Protein AF-A0A135VJS0-F1 (afdb_monomer_lite)

Sequence (257 aa):
MYMTIALVLFGLLSIATAYIWERRVRGFNTLAAHFSSEFDVDGLDISGRVKYTRCMSHRWVMKNVVHGDYSKGERSLGDFVGENTLMGTLLVGIVMGSLPVLLVFVMFQSFVIAGASMVTIVAAVFVIRSPGEVGVSYDLLSYLNEQDSRELEKGDFAYAKISTNRIRRWEKTLLTIGIATLIIAPWGELLPDAVALGLAALFTIFLNQVFLPVASFSFPLALILFICAAPLAAGALYFLAKWVNKQVKLRREDFLI

Structure (mmCIF, N/CA/C/O backbone):
data_AF-A0A135VJS0-F1
#
_entry.id   AF-A0A135VJS0-F1
#
loop_
_atom_site.group_PDB
_atom_site.id
_atom_site.type_symbol
_atom_site.label_atom_id
_atom_site.label_alt_id
_atom_site.label_comp_id
_atom_site.label_asym_id
_atom_site.label_entity_id
_atom_site.label_seq_id
_atom_site.pdbx_PDB_ins_code
_atom_site.Cartn_x
_atom_site.Cartn_y
_atom_site.Cartn_z
_atom_site.occupancy
_atom_site.B_iso_or_equiv
_atom_site.auth_seq_id
_atom_site.auth_comp_id
_atom_site.auth_asym_id
_atom_site.auth_atom_id
_atom_site.pdbx_PDB_model_num
ATOM 1 N N . MET A 1 1 ? 0.025 -11.658 -24.680 1.00 71.94 1 MET A N 1
ATOM 2 C CA . MET A 1 1 ? -1.313 -11.771 -24.046 1.00 71.94 1 MET A CA 1
ATOM 3 C C . MET A 1 1 ? -1.254 -12.042 -22.541 1.00 71.94 1 MET A C 1
ATOM 5 O O . MET A 1 1 ? -2.266 -11.874 -21.866 1.00 71.94 1 MET A O 1
ATOM 9 N N . TYR A 1 2 ? -0.110 -12.463 -21.995 1.00 78.94 2 TYR A N 1
ATOM 10 C CA . TYR A 1 2 ? 0.024 -12.800 -20.578 1.00 78.94 2 TYR A CA 1
ATOM 11 C C . TYR A 1 2 ? -0.062 -11.579 -19.654 1.00 78.94 2 TYR A C 1
ATOM 13 O O . TYR A 1 2 ? -0.631 -11.681 -18.570 1.00 78.94 2 TYR A O 1
ATOM 21 N N . MET A 1 3 ? 0.446 -10.423 -20.088 1.00 80.81 3 MET A N 1
ATOM 22 C CA . MET A 1 3 ? 0.441 -9.195 -19.292 1.00 80.81 3 MET A CA 1
ATOM 23 C C . MET A 1 3 ? -0.942 -8.564 -19.228 1.00 80.81 3 MET A C 1
ATOM 25 O O . MET A 1 3 ? -1.363 -8.118 -18.163 1.00 80.81 3 MET A O 1
ATOM 29 N N . THR A 1 4 ? -1.688 -8.587 -20.332 1.00 85.88 4 THR A N 1
ATOM 30 C CA . THR A 1 4 ? -3.092 -8.164 -20.327 1.00 85.88 4 THR A CA 1
ATOM 31 C C . THR A 1 4 ? -3.913 -9.018 -19.364 1.00 85.88 4 THR A C 1
ATOM 33 O O . THR A 1 4 ? -4.621 -8.473 -18.522 1.00 85.88 4 THR A O 1
ATOM 36 N N . ILE A 1 5 ? -3.771 -10.348 -19.416 1.00 85.44 5 ILE A N 1
ATOM 37 C CA . ILE A 1 5 ? -4.483 -11.255 -18.502 1.00 85.44 5 ILE A CA 1
ATOM 38 C C . ILE A 1 5 ? -4.064 -11.004 -17.046 1.00 85.44 5 ILE A C 1
ATOM 40 O O . ILE A 1 5 ? -4.928 -10.904 -16.176 1.00 85.44 5 ILE A O 1
ATOM 44 N N . ALA A 1 6 ? -2.765 -10.848 -16.772 1.00 84.81 6 ALA A N 1
ATOM 45 C CA . ALA A 1 6 ? -2.258 -10.575 -15.428 1.00 84.81 6 ALA A CA 1
ATOM 46 C C . ALA A 1 6 ? -2.805 -9.259 -14.852 1.00 84.81 6 ALA A C 1
ATOM 48 O O . ALA A 1 6 ? -3.233 -9.232 -13.700 1.00 84.81 6 ALA A O 1
ATOM 49 N N . LEU A 1 7 ? -2.856 -8.186 -15.649 1.00 87.31 7 LEU A N 1
ATOM 50 C CA . LEU A 1 7 ? -3.416 -6.898 -15.228 1.00 87.31 7 LEU A CA 1
ATOM 51 C C . LEU A 1 7 ? -4.924 -6.967 -14.989 1.00 87.31 7 LEU A C 1
ATOM 53 O O . LEU A 1 7 ? -5.401 -6.388 -14.014 1.00 87.31 7 LEU A O 1
ATOM 57 N N . VAL A 1 8 ? -5.668 -7.704 -15.821 1.00 89.94 8 VAL A N 1
ATOM 58 C CA . VAL A 1 8 ? -7.104 -7.934 -15.594 1.00 89.94 8 VAL A CA 1
ATOM 59 C C . VAL A 1 8 ? -7.325 -8.691 -14.288 1.00 89.94 8 VAL A C 1
ATOM 61 O O . VAL A 1 8 ? -8.116 -8.255 -13.453 1.00 89.94 8 VAL A O 1
ATOM 64 N N . LEU A 1 9 ? -6.608 -9.798 -14.076 1.00 89.56 9 LEU A N 1
ATOM 65 C CA . LEU A 1 9 ? -6.721 -10.595 -12.853 1.00 89.56 9 LEU A CA 1
ATOM 66 C C . LEU A 1 9 ? -6.322 -9.791 -11.614 1.00 89.56 9 LEU A C 1
ATOM 68 O O . LEU A 1 9 ? -7.008 -9.858 -10.597 1.00 89.56 9 LEU A O 1
ATOM 72 N N . PHE A 1 10 ? -5.255 -8.998 -11.699 1.00 89.88 10 PHE A N 1
ATOM 73 C CA . PHE A 1 10 ? -4.827 -8.119 -10.616 1.00 89.88 10 PHE A CA 1
ATOM 74 C C . PHE A 1 10 ? -5.861 -7.022 -10.322 1.00 89.88 10 PHE A C 1
ATOM 76 O O . PHE A 1 10 ? -6.173 -6.768 -9.158 1.00 89.88 10 PHE A O 1
ATOM 83 N N . GLY A 1 11 ? -6.457 -6.423 -11.356 1.00 89.50 11 GLY A N 1
ATOM 84 C CA . GLY A 1 11 ? -7.523 -5.437 -11.196 1.00 89.50 11 GLY A CA 1
ATOM 85 C C . GLY A 1 11 ? -8.759 -6.022 -10.515 1.00 89.50 11 GLY A C 1
ATOM 86 O O . GLY A 1 11 ? -9.265 -5.453 -9.545 1.00 89.50 11 GLY A O 1
ATOM 87 N N . LEU A 1 12 ? -9.187 -7.212 -10.946 1.00 92.69 12 LEU A N 1
ATOM 88 C CA . LEU A 1 12 ? -10.281 -7.953 -10.315 1.00 92.69 12 LEU A CA 1
ATOM 89 C C . LEU A 1 12 ? -9.956 -8.335 -8.866 1.00 92.69 12 LEU A C 1
ATOM 91 O O . LEU A 1 12 ? -10.804 -8.172 -7.992 1.00 92.69 12 LEU A O 1
ATOM 95 N N . LEU A 1 13 ? -8.729 -8.783 -8.585 1.00 92.06 13 LEU A N 1
ATOM 96 C CA . LEU A 1 13 ? -8.260 -9.091 -7.231 1.00 92.06 13 LEU A CA 1
ATOM 97 C C . LEU A 1 13 ? -8.315 -7.854 -6.320 1.00 92.06 13 LEU A C 1
ATOM 99 O O . LEU A 1 13 ? -8.762 -7.946 -5.176 1.00 92.06 13 LEU A O 1
ATOM 103 N N . SER A 1 14 ? -7.898 -6.691 -6.822 1.00 90.88 14 SER A N 1
ATOM 104 C CA . SER A 1 14 ? -7.938 -5.421 -6.085 1.00 90.88 14 SER A CA 1
ATOM 105 C C . SER A 1 14 ? -9.374 -4.986 -5.767 1.00 90.88 14 SER A C 1
ATOM 107 O O . SER A 1 14 ? -9.670 -4.555 -4.655 1.00 90.88 14 SER A O 1
ATOM 109 N N . ILE A 1 15 ? -10.306 -5.167 -6.708 1.00 91.75 15 ILE A N 1
ATOM 110 C CA . ILE A 1 15 ? -11.731 -4.878 -6.482 1.00 91.75 15 ILE A CA 1
ATOM 111 C C . ILE A 1 15 ? -12.343 -5.881 -5.493 1.00 91.75 15 ILE A C 1
ATOM 113 O O . ILE A 1 15 ? -13.056 -5.485 -4.571 1.00 91.75 15 ILE A O 1
ATOM 117 N N . ALA A 1 16 ? -12.042 -7.173 -5.635 1.00 91.19 16 ALA A N 1
ATOM 118 C CA . ALA A 1 16 ? -12.540 -8.211 -4.736 1.00 91.19 16 ALA A CA 1
ATOM 119 C C . ALA A 1 16 ? -12.043 -8.003 -3.297 1.00 91.19 16 ALA A C 1
ATOM 121 O O . ALA A 1 16 ? -12.818 -8.106 -2.347 1.00 91.19 16 ALA A O 1
ATOM 122 N N . THR A 1 17 ? -10.766 -7.656 -3.123 1.00 90.31 17 THR A N 1
ATOM 123 C CA . THR A 1 17 ? -10.206 -7.323 -1.805 1.00 90.31 17 THR A CA 1
ATOM 124 C C . THR A 1 17 ? -10.823 -6.053 -1.226 1.00 90.31 17 THR A C 1
ATOM 126 O O . THR A 1 17 ? -11.143 -6.046 -0.037 1.00 90.31 17 THR A O 1
ATOM 129 N N . ALA A 1 18 ? -11.078 -5.019 -2.036 1.00 90.94 18 ALA A N 1
ATOM 130 C CA . ALA A 1 18 ? -11.818 -3.837 -1.589 1.00 90.94 18 ALA A CA 1
ATOM 131 C C . ALA A 1 18 ? -13.217 -4.207 -1.069 1.00 90.94 18 ALA A C 1
ATOM 133 O O . ALA A 1 18 ? -13.588 -3.805 0.031 1.00 90.94 18 ALA A O 1
ATOM 134 N N . TYR A 1 19 ? -13.950 -5.054 -1.797 1.00 92.31 19 TYR A N 1
ATOM 135 C CA . TYR A 1 19 ? -15.273 -5.529 -1.384 1.00 92.31 19 TYR A CA 1
ATOM 136 C C . TYR A 1 19 ? -15.238 -6.343 -0.077 1.00 92.31 19 TYR A C 1
ATOM 138 O O . TYR A 1 19 ? -16.100 -6.185 0.791 1.00 92.31 19 TYR A O 1
ATOM 146 N N . ILE A 1 20 ? -14.219 -7.191 0.113 1.00 90.19 20 ILE A N 1
ATOM 147 C CA . ILE A 1 20 ? -14.018 -7.927 1.373 1.00 90.19 20 ILE A CA 1
ATOM 148 C C . ILE A 1 20 ? -13.816 -6.952 2.540 1.00 90.19 20 ILE A C 1
ATOM 150 O O . ILE A 1 20 ? -14.418 -7.132 3.603 1.00 90.19 20 ILE A O 1
ATOM 154 N N . TRP A 1 21 ? -12.994 -5.917 2.352 1.00 87.50 21 TRP A N 1
ATOM 155 C CA . TRP A 1 21 ? -12.767 -4.884 3.364 1.00 87.50 21 TRP A CA 1
ATOM 156 C C . TRP A 1 21 ? -14.025 -4.070 3.656 1.00 87.50 21 TRP A C 1
ATOM 158 O O . TRP A 1 21 ? -14.331 -3.834 4.823 1.00 87.50 21 TRP A O 1
ATOM 168 N N . GLU A 1 22 ? -14.799 -3.719 2.633 1.00 89.00 22 GLU A N 1
ATOM 169 C CA . GLU A 1 22 ? -16.074 -3.028 2.804 1.00 89.00 22 GLU A CA 1
ATOM 170 C C . GLU A 1 22 ? -17.043 -3.861 3.660 1.00 89.00 22 GLU A C 1
ATOM 172 O O . GLU A 1 22 ? -17.611 -3.361 4.635 1.00 89.00 22 GLU A O 1
ATOM 177 N N . ARG A 1 23 ? -17.187 -5.159 3.355 1.00 87.69 23 ARG A N 1
ATOM 178 C CA . ARG A 1 23 ? -18.041 -6.073 4.129 1.00 87.69 23 ARG A CA 1
ATOM 179 C C . ARG A 1 23 ? -17.600 -6.166 5.589 1.00 87.69 23 ARG A C 1
ATOM 181 O O . ARG A 1 23 ? -18.451 -6.158 6.476 1.00 87.69 23 ARG A O 1
ATOM 188 N N . ARG A 1 24 ? -16.288 -6.220 5.840 1.00 86.19 24 ARG A N 1
ATOM 189 C CA . ARG A 1 24 ? -15.713 -6.211 7.194 1.00 86.19 24 ARG A CA 1
ATOM 190 C C . ARG A 1 24 ? -16.025 -4.914 7.940 1.00 86.19 24 ARG A C 1
ATOM 192 O O . ARG A 1 24 ? -16.449 -4.970 9.087 1.00 86.19 24 ARG A O 1
ATOM 199 N N . VAL A 1 25 ? -15.881 -3.757 7.291 1.00 86.31 25 VAL A N 1
ATOM 200 C CA . VAL A 1 25 ? -16.158 -2.447 7.908 1.00 86.31 25 VAL A CA 1
ATOM 201 C C . VAL A 1 25 ? -17.641 -2.257 8.212 1.00 86.31 25 VAL A C 1
ATOM 203 O O . VAL A 1 25 ? -17.979 -1.733 9.271 1.00 86.31 25 VAL A O 1
ATOM 206 N N . ARG A 1 26 ? -18.539 -2.704 7.323 1.00 84.75 26 ARG A N 1
ATOM 207 C CA . ARG A 1 26 ? -19.994 -2.617 7.539 1.00 84.75 26 ARG A CA 1
ATOM 208 C C . ARG A 1 26 ? -20.443 -3.329 8.820 1.00 84.75 26 ARG A C 1
ATOM 210 O O . ARG A 1 26 ? -21.404 -2.876 9.436 1.00 84.75 26 ARG A O 1
ATOM 217 N N . GLY A 1 27 ? -19.733 -4.380 9.242 1.00 79.06 27 GLY A N 1
ATOM 218 C CA . GLY A 1 27 ? -19.984 -5.078 10.507 1.00 79.06 27 GLY A CA 1
ATOM 219 C C . GLY A 1 27 ? -19.858 -4.186 11.748 1.00 79.06 27 GLY A C 1
ATOM 220 O O . GLY A 1 27 ? -20.526 -4.444 12.739 1.00 79.06 27 GLY A O 1
ATOM 221 N N . PHE A 1 28 ? -19.090 -3.095 11.674 1.00 83.69 28 PHE A N 1
ATOM 222 C CA . PHE A 1 28 ? -18.891 -2.151 12.780 1.00 83.69 28 PHE A CA 1
ATOM 223 C C . PHE A 1 28 ? -19.835 -0.940 12.741 1.00 83.69 28 PHE A C 1
ATOM 225 O O . PHE A 1 28 ? -19.722 -0.035 13.567 1.00 83.69 28 PHE A O 1
ATOM 232 N N . ASN A 1 29 ? -20.785 -0.891 11.799 1.00 80.00 29 ASN A N 1
ATOM 233 C CA . ASN A 1 29 ? -21.767 0.196 11.757 1.00 80.00 29 ASN A CA 1
ATOM 234 C C . ASN A 1 29 ? -22.684 0.191 12.993 1.00 80.00 29 ASN A C 1
ATOM 236 O O . ASN A 1 29 ? -23.113 1.253 13.435 1.00 80.00 29 ASN A O 1
ATOM 240 N N . THR A 1 30 ? -22.956 -0.984 13.567 1.00 80.56 30 THR A N 1
ATOM 241 C CA . THR A 1 30 ? -23.716 -1.137 14.818 1.00 80.56 30 THR A CA 1
ATOM 242 C C . THR A 1 30 ? -22.978 -0.517 16.001 1.00 80.56 30 THR A C 1
ATOM 244 O O . THR A 1 30 ? -23.581 0.226 16.769 1.00 80.56 30 THR A O 1
ATOM 247 N N . LEU A 1 31 ? -21.664 -0.737 16.090 1.00 81.00 31 LEU A N 1
ATOM 248 C CA . LEU A 1 31 ? -20.798 -0.129 17.098 1.00 81.00 31 LEU A CA 1
ATOM 249 C C . LEU A 1 31 ? -20.825 1.404 16.994 1.00 81.00 31 LEU A C 1
ATOM 251 O O . LEU A 1 31 ? -20.995 2.101 17.990 1.00 81.00 31 LEU A O 1
ATOM 255 N N . ALA A 1 32 ? -20.725 1.943 15.775 1.00 78.75 32 ALA A N 1
ATOM 256 C CA . ALA A 1 32 ? -20.801 3.385 15.548 1.00 78.75 32 ALA A CA 1
ATOM 257 C C . ALA A 1 32 ? -22.168 3.978 15.938 1.00 78.75 32 ALA A C 1
ATOM 259 O O . ALA A 1 32 ? -22.211 5.057 16.529 1.00 78.75 32 ALA A O 1
ATOM 260 N N . ALA A 1 33 ? -23.263 3.274 15.631 1.00 81.38 33 ALA A N 1
ATOM 261 C CA . ALA A 1 33 ? -24.610 3.682 16.024 1.00 81.38 33 ALA A CA 1
ATOM 262 C C . ALA A 1 33 ? -24.769 3.699 17.553 1.00 81.38 33 ALA A C 1
ATOM 264 O O . ALA A 1 33 ? -25.309 4.658 18.100 1.00 81.38 33 ALA A O 1
ATOM 265 N N . HIS A 1 34 ? -24.224 2.691 18.236 1.00 81.31 34 HIS A N 1
ATOM 266 C CA . HIS A 1 34 ? -24.263 2.588 19.691 1.00 81.31 34 HIS A CA 1
ATOM 267 C C . HIS A 1 34 ? -23.531 3.748 20.382 1.00 81.31 34 HIS A C 1
ATOM 269 O O . HIS A 1 34 ? -24.091 4.410 21.256 1.00 81.31 34 HIS A O 1
ATOM 275 N N . PHE A 1 35 ? -22.330 4.097 19.912 1.00 81.62 35 PHE A N 1
ATOM 276 C CA . PHE A 1 35 ? -21.618 5.269 20.424 1.00 81.62 35 PHE A CA 1
ATOM 277 C C . PHE A 1 35 ? -22.390 6.577 20.211 1.00 81.62 35 PHE A C 1
ATOM 279 O O . PHE A 1 35 ? -22.365 7.441 21.083 1.00 81.62 35 PHE A O 1
ATOM 286 N N . SER A 1 36 ? -23.076 6.726 19.072 1.00 78.19 36 SER A N 1
ATOM 287 C CA . SER A 1 36 ? -23.860 7.935 18.785 1.00 78.19 36 SER A CA 1
ATOM 288 C C . SER A 1 36 ? -25.141 8.062 19.605 1.00 78.19 36 SER A C 1
ATOM 290 O O . SER A 1 36 ? -25.624 9.175 19.782 1.00 78.19 36 SER A O 1
ATOM 292 N N . SER A 1 37 ? -25.692 6.950 20.102 1.00 81.88 37 SER A N 1
ATOM 293 C CA . SER A 1 37 ? -26.859 6.979 20.987 1.00 81.88 37 SER A CA 1
ATOM 294 C C . SER A 1 37 ? -26.498 7.232 22.449 1.00 81.88 37 SER A C 1
ATOM 296 O O . SER A 1 37 ? -27.317 7.775 23.181 1.00 81.88 37 SER A O 1
ATOM 298 N N . GLU A 1 38 ? -25.303 6.820 22.881 1.00 78.75 38 GLU A N 1
ATOM 299 C CA . GLU A 1 38 ? -24.924 6.807 24.301 1.00 78.75 38 GLU A CA 1
ATOM 300 C C . GLU A 1 38 ? -24.043 7.996 24.707 1.00 78.75 38 GLU A C 1
ATOM 302 O O . GLU A 1 38 ? -24.084 8.439 25.854 1.00 78.75 38 GLU A O 1
ATOM 307 N N . PHE A 1 39 ? -23.285 8.570 23.768 1.00 78.69 39 PHE A N 1
ATOM 308 C CA . PHE A 1 39 ? -22.388 9.692 24.037 1.00 78.69 39 PHE A CA 1
ATOM 309 C C . PHE A 1 39 ? -22.727 10.897 23.163 1.00 78.69 39 PHE A C 1
ATOM 311 O O . PHE A 1 39 ? -22.993 10.760 21.976 1.00 78.69 39 PHE A O 1
ATOM 318 N N . ASP A 1 40 ? -22.642 12.102 23.732 1.00 75.31 40 ASP A N 1
ATOM 319 C CA . ASP A 1 40 ? -22.687 13.341 22.951 1.00 75.31 40 ASP A CA 1
ATOM 320 C C . ASP A 1 40 ? -21.401 13.465 22.117 1.00 75.31 40 ASP A C 1
ATOM 322 O O . ASP A 1 40 ? -20.310 13.675 22.658 1.00 75.31 40 ASP A O 1
ATOM 326 N N . VAL A 1 41 ? -21.514 13.266 20.805 1.00 69.56 41 VAL A N 1
ATOM 327 C CA . VAL A 1 41 ? -20.379 13.097 19.887 1.00 69.56 41 VAL A CA 1
ATOM 328 C C . VAL A 1 41 ? -19.969 14.400 19.191 1.00 69.56 41 VAL A C 1
ATOM 330 O O . VAL A 1 41 ? -18.874 14.473 18.628 1.00 69.56 41 VAL A O 1
ATOM 333 N N . ASP A 1 42 ? -20.805 15.437 19.241 1.00 67.75 42 ASP A N 1
ATOM 334 C CA . ASP A 1 42 ? -20.679 16.615 18.371 1.00 67.75 42 ASP A CA 1
ATOM 335 C C . ASP A 1 42 ? -19.467 17.504 18.709 1.00 67.75 42 ASP A C 1
ATOM 337 O O . ASP A 1 42 ? -18.982 18.254 17.864 1.00 67.75 42 ASP A O 1
ATOM 341 N N . GLY A 1 43 ? -18.907 17.363 19.915 1.00 66.38 43 GLY A N 1
ATOM 342 C CA . GLY A 1 43 ? -17.712 18.086 20.372 1.00 66.38 43 GLY A CA 1
ATOM 343 C C . GLY A 1 43 ? -16.394 17.302 20.324 1.00 66.38 43 GLY A C 1
ATOM 344 O O . GLY A 1 43 ? -15.408 17.754 20.909 1.00 66.38 43 GLY A O 1
ATOM 345 N N . LEU A 1 44 ? -16.353 16.106 19.722 1.00 70.50 44 LEU A N 1
ATOM 346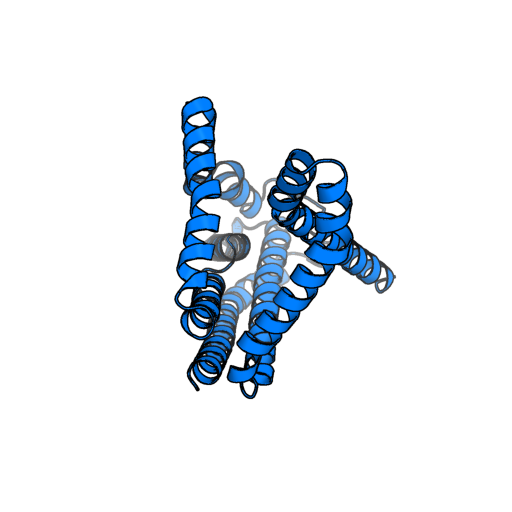 C CA . LEU A 1 44 ? -15.143 15.274 19.720 1.00 70.50 44 LEU A CA 1
ATOM 347 C C . LEU A 1 44 ? -14.169 15.629 18.592 1.00 70.50 44 LEU A C 1
ATOM 349 O O . LEU A 1 44 ? -14.545 15.665 17.421 1.00 70.50 44 LEU A O 1
ATOM 353 N N . ASP A 1 45 ? -12.884 15.788 18.922 1.00 70.75 45 ASP A N 1
ATOM 354 C CA . ASP A 1 45 ? -11.839 15.975 17.919 1.00 70.75 45 ASP A CA 1
ATOM 355 C C . ASP A 1 45 ? -11.467 14.633 17.265 1.00 70.75 45 ASP A C 1
ATOM 357 O O . ASP A 1 45 ? -10.755 13.795 17.820 1.00 70.75 45 ASP A O 1
ATOM 361 N N . ILE A 1 46 ? -11.942 14.444 16.034 1.00 70.38 46 ILE A N 1
ATOM 362 C CA . ILE A 1 46 ? -11.695 13.251 15.210 1.00 70.38 46 ILE A CA 1
ATOM 363 C C . ILE A 1 46 ? -10.433 13.433 14.334 1.00 70.38 46 ILE A C 1
ATOM 365 O O . ILE A 1 46 ? -10.059 12.545 13.564 1.00 70.38 46 ILE A O 1
ATOM 369 N N . SER A 1 47 ? -9.726 14.564 14.443 1.00 65.62 47 SER A N 1
ATOM 370 C CA . SER A 1 47 ? -8.534 14.860 13.634 1.00 65.62 47 SER A CA 1
ATOM 371 C C . SER A 1 47 ? -7.352 13.921 13.911 1.00 65.62 47 SER A C 1
ATOM 373 O O . SER A 1 47 ? -6.424 13.833 13.102 1.00 65.62 47 SER A O 1
ATOM 375 N N . GLY A 1 48 ? -7.373 13.217 15.050 1.00 61.66 48 GLY A N 1
ATOM 376 C CA . GLY A 1 48 ? -6.275 12.376 15.526 1.00 61.66 48 GLY A CA 1
ATOM 377 C C . GLY A 1 48 ? -5.083 13.166 16.074 1.00 61.66 48 GLY A C 1
ATOM 378 O O . GLY A 1 48 ? -4.021 12.582 16.286 1.00 61.66 48 GLY A O 1
ATOM 379 N N . ARG A 1 49 ? -5.234 14.485 16.281 1.00 66.75 49 ARG A N 1
ATOM 380 C CA . ARG A 1 49 ? -4.226 15.344 16.926 1.00 66.75 49 ARG A CA 1
ATOM 381 C C . ARG A 1 49 ? -4.326 15.280 18.452 1.00 66.75 49 ARG A C 1
ATOM 383 O O . ARG A 1 49 ? -3.303 15.347 19.131 1.00 66.75 49 ARG A O 1
ATOM 390 N N . VAL A 1 50 ? -5.535 15.094 18.980 1.00 70.25 50 VAL A N 1
ATOM 391 C CA . VAL A 1 50 ? -5.791 14.926 20.414 1.00 70.25 50 VAL A CA 1
ATOM 392 C C . VAL A 1 50 ? -5.657 13.457 20.810 1.00 70.25 50 VAL A C 1
ATOM 394 O O . VAL A 1 50 ? -6.233 12.566 20.185 1.00 70.25 50 VA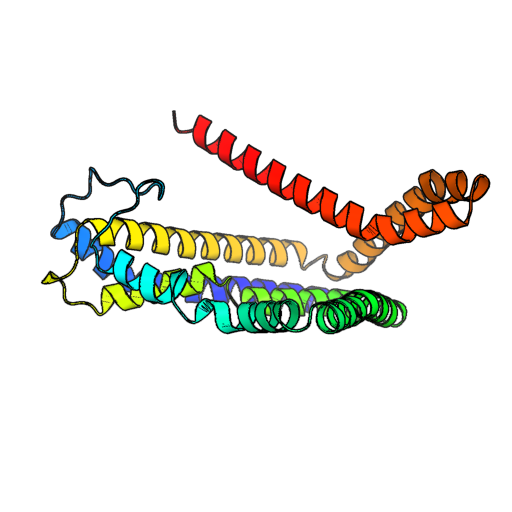L A O 1
ATOM 397 N N . LYS A 1 51 ? -4.879 13.201 21.866 1.00 69.69 51 LYS A N 1
ATOM 398 C CA . LYS A 1 51 ? -4.751 11.875 22.477 1.00 69.69 51 LYS A CA 1
ATOM 399 C C . LYS A 1 51 ? -5.755 11.761 23.615 1.00 69.69 51 LYS A C 1
ATOM 401 O O . LYS A 1 51 ? -5.582 12.404 24.650 1.00 69.69 51 LYS A O 1
ATOM 406 N N . TYR A 1 52 ? -6.773 10.929 23.436 1.00 75.38 52 TYR A N 1
ATOM 407 C CA . TYR A 1 52 ? -7.650 10.547 24.537 1.00 75.38 52 TYR A CA 1
ATOM 408 C C . TYR A 1 52 ? -6.911 9.526 25.407 1.00 75.38 52 TYR A C 1
ATOM 410 O O . TYR A 1 52 ? -6.361 8.546 24.906 1.00 75.38 52 TYR A O 1
ATOM 418 N N . THR A 1 53 ? -6.823 9.805 26.706 1.00 73.25 53 THR A N 1
ATOM 419 C CA . THR A 1 53 ? -6.153 8.938 27.684 1.00 73.25 53 THR A CA 1
ATOM 420 C C . THR A 1 53 ? -7.200 8.275 28.575 1.00 73.25 53 THR A C 1
ATOM 422 O O . THR A 1 53 ? -8.294 8.805 28.719 1.00 73.25 53 THR A O 1
ATOM 425 N N . ARG A 1 54 ? -6.847 7.129 29.176 1.00 75.88 54 ARG A N 1
ATOM 426 C CA . ARG A 1 54 ? -7.686 6.304 30.079 1.00 75.88 54 ARG A CA 1
ATOM 427 C C . ARG A 1 54 ? -8.837 5.500 29.456 1.00 75.88 54 ARG A C 1
ATOM 429 O O . ARG A 1 54 ? -9.392 4.680 30.169 1.00 75.88 54 ARG A O 1
ATOM 436 N N . CYS A 1 55 ? -9.055 5.577 28.150 1.00 81.75 55 CYS A N 1
ATOM 437 C CA . CYS A 1 55 ? -10.054 4.759 27.459 1.00 81.75 55 CYS A CA 1
ATOM 438 C C . CYS A 1 55 ? -9.536 3.353 27.066 1.00 81.75 55 CYS A C 1
ATOM 440 O O . CYS A 1 55 ? -8.318 3.096 27.050 1.00 81.75 55 CYS A O 1
ATOM 442 N N . MET A 1 56 ? -10.444 2.425 26.736 1.00 83.19 56 MET A N 1
ATOM 443 C CA . MET A 1 56 ? -10.099 1.031 26.406 1.00 83.19 56 MET A CA 1
ATOM 444 C C . MET A 1 56 ? -9.241 0.916 25.145 1.00 83.19 56 MET A C 1
ATOM 446 O O . MET A 1 56 ? -8.252 0.180 25.118 1.00 83.19 56 MET A O 1
ATOM 450 N N . SER A 1 57 ? -9.547 1.715 24.128 1.00 80.00 57 SER A N 1
ATOM 451 C CA . SER A 1 57 ? -8.768 1.828 22.894 1.00 80.00 57 SER A CA 1
ATOM 452 C C . SER A 1 57 ? -7.341 2.311 23.159 1.00 80.00 57 SER A C 1
ATOM 454 O O . SER A 1 57 ? -6.397 1.753 22.601 1.00 80.00 57 SER A O 1
ATOM 456 N N . HIS A 1 58 ? -7.138 3.274 24.065 1.00 83.81 58 HIS A N 1
ATOM 457 C CA . HIS A 1 58 ? -5.802 3.716 24.463 1.00 83.81 58 HIS A CA 1
ATOM 458 C C . HIS A 1 58 ? -5.037 2.595 25.177 1.00 83.81 58 HIS A C 1
ATOM 460 O O . HIS A 1 58 ? -3.872 2.348 24.862 1.00 83.81 58 HIS A O 1
ATOM 466 N N . ARG A 1 59 ? -5.678 1.868 26.104 1.00 83.38 59 ARG A N 1
ATOM 467 C CA . ARG A 1 59 ? -5.054 0.726 26.797 1.00 83.38 59 ARG A CA 1
ATOM 468 C C . ARG A 1 59 ? -4.656 -0.376 25.812 1.00 83.38 59 ARG A C 1
ATOM 470 O O . ARG A 1 59 ? -3.542 -0.895 25.899 1.00 83.38 59 ARG A O 1
ATOM 477 N N . TRP A 1 60 ? -5.523 -0.685 24.851 1.00 85.19 60 TRP A N 1
ATOM 478 C CA . TRP A 1 60 ? -5.243 -1.654 23.796 1.00 85.19 60 TRP A CA 1
ATOM 479 C C . TRP A 1 60 ? -4.090 -1.205 22.898 1.00 85.19 60 TRP A C 1
ATOM 481 O O . TRP A 1 60 ? -3.177 -1.991 22.654 1.00 85.19 60 TRP A O 1
ATOM 491 N N . VAL A 1 61 ? -4.078 0.057 22.455 1.00 82.12 61 VAL A N 1
ATOM 492 C CA . VAL A 1 61 ? -2.999 0.613 21.621 1.00 82.12 61 VAL A CA 1
ATOM 493 C C . VAL A 1 61 ? -1.670 0.579 22.372 1.00 82.12 61 VAL A C 1
ATOM 495 O O . VAL A 1 61 ? -0.662 0.135 21.823 1.00 82.12 61 VAL A O 1
ATOM 498 N N . MET A 1 62 ? -1.652 0.970 23.648 1.00 81.31 62 MET A N 1
ATOM 499 C CA . MET A 1 62 ? -0.437 0.894 24.458 1.00 81.31 62 MET A CA 1
ATOM 500 C C . MET A 1 62 ? 0.052 -0.549 24.604 1.00 81.31 62 MET A C 1
ATOM 502 O O . MET A 1 62 ? 1.253 -0.783 24.514 1.00 81.31 62 MET A O 1
ATOM 506 N N . LYS A 1 63 ? -0.847 -1.521 24.781 1.00 80.12 63 LYS A N 1
ATOM 507 C CA . LYS A 1 63 ? -0.484 -2.935 24.939 1.00 80.12 63 LYS A CA 1
ATOM 508 C C . LYS A 1 63 ? -0.035 -3.599 23.634 1.00 80.12 63 LYS A C 1
ATOM 510 O O . LYS A 1 63 ? 0.895 -4.391 23.675 1.00 80.12 63 LYS A O 1
ATOM 515 N N . ASN A 1 64 ? -0.672 -3.293 22.503 1.00 74.94 64 ASN A N 1
ATOM 516 C CA . ASN A 1 64 ? -0.489 -4.031 21.245 1.00 74.94 64 ASN A CA 1
ATOM 517 C C . ASN A 1 64 ? 0.392 -3.310 20.219 1.00 74.94 64 ASN A C 1
ATOM 519 O O . ASN A 1 64 ? 1.079 -3.968 19.444 1.00 74.94 64 ASN A O 1
ATOM 523 N N . VAL A 1 65 ? 0.404 -1.975 20.223 1.00 73.50 65 VAL A N 1
ATOM 524 C CA . VAL A 1 65 ? 1.176 -1.163 19.269 1.00 73.50 65 VAL A CA 1
ATOM 525 C C . VAL A 1 65 ? 2.460 -0.638 19.907 1.00 73.50 65 VAL A C 1
ATOM 527 O O . VAL A 1 65 ? 3.518 -0.715 19.296 1.00 73.50 65 VAL A O 1
ATOM 530 N N . VAL A 1 66 ? 2.384 -0.118 21.138 1.00 66.75 66 VAL A N 1
ATOM 531 C CA . VAL A 1 66 ? 3.555 0.473 21.819 1.00 66.75 66 VAL A CA 1
ATOM 532 C C . VAL A 1 66 ? 4.398 -0.591 22.526 1.00 66.75 66 VAL A C 1
ATOM 534 O O . VAL A 1 66 ? 5.617 -0.602 22.386 1.00 66.75 66 VAL A O 1
ATOM 537 N N . HIS A 1 67 ? 3.759 -1.506 23.258 1.00 66.31 67 HIS A N 1
ATOM 538 C CA . HIS A 1 67 ? 4.441 -2.573 24.003 1.00 66.31 67 HIS A CA 1
ATOM 539 C C . HIS A 1 67 ? 4.312 -3.960 23.354 1.00 66.31 67 HIS A C 1
ATOM 541 O O . HIS A 1 67 ? 4.966 -4.900 23.801 1.00 66.31 67 HIS A O 1
ATOM 547 N N . GLY A 1 68 ? 3.480 -4.097 22.319 1.00 53.84 68 GLY A N 1
ATOM 548 C CA . GLY A 1 68 ? 3.083 -5.387 21.758 1.00 53.84 68 GLY A CA 1
ATOM 549 C C . GLY A 1 68 ? 3.937 -5.902 20.600 1.00 53.84 68 GLY A C 1
ATOM 550 O O . GLY A 1 68 ? 4.738 -5.192 19.989 1.00 53.84 68 GLY A O 1
ATOM 551 N N . ASP A 1 69 ? 3.701 -7.177 20.294 1.00 50.66 69 ASP A N 1
ATOM 552 C CA . ASP A 1 69 ? 4.396 -8.056 19.344 1.00 50.66 69 ASP A CA 1
ATOM 553 C C . ASP A 1 69 ? 4.327 -7.663 17.858 1.00 50.66 69 ASP A C 1
ATOM 555 O O . ASP A 1 69 ? 4.907 -8.355 17.020 1.00 50.66 69 ASP A O 1
ATOM 559 N N . TYR A 1 70 ? 3.691 -6.543 17.499 1.00 46.84 70 TYR A N 1
ATOM 560 C CA . TYR A 1 70 ? 3.666 -6.041 16.115 1.00 46.84 70 TYR A CA 1
ATOM 561 C C . TYR A 1 70 ? 5.061 -5.685 15.569 1.00 46.84 70 TYR A C 1
ATOM 563 O O . TYR A 1 70 ? 5.243 -5.529 14.366 1.00 46.84 70 TYR A O 1
ATOM 571 N N . SER A 1 71 ? 6.057 -5.633 16.452 1.00 43.16 71 SER A N 1
ATOM 572 C CA . SER A 1 71 ? 7.463 -5.443 16.126 1.00 43.16 71 SER A CA 1
ATOM 573 C C . SER A 1 71 ? 8.271 -6.740 16.027 1.00 43.16 71 SER A C 1
ATOM 575 O O . SER A 1 71 ? 9.449 -6.647 15.741 1.00 43.16 71 SER A O 1
ATOM 577 N N . LYS A 1 72 ? 7.730 -7.957 16.206 1.00 45.38 72 LYS A N 1
ATOM 578 C CA . LYS A 1 72 ? 8.567 -9.184 16.200 1.00 45.38 72 LYS A CA 1
ATOM 579 C C . LYS A 1 72 ? 9.341 -9.417 14.891 1.00 45.38 72 LYS A C 1
ATOM 581 O O . LYS A 1 72 ? 10.467 -9.905 14.933 1.00 45.38 72 LYS A O 1
ATOM 586 N N . GLY A 1 73 ? 8.787 -9.017 13.743 1.00 46.34 73 GLY A N 1
ATOM 587 C CA . GLY A 1 73 ? 9.495 -9.072 12.455 1.00 46.34 73 GLY A CA 1
ATOM 588 C C . GLY A 1 73 ? 10.585 -8.001 12.290 1.00 46.34 73 GLY A C 1
ATOM 589 O O . GLY A 1 73 ? 11.621 -8.274 11.694 1.00 46.34 73 GLY A O 1
ATOM 590 N N . GLU A 1 74 ? 10.385 -6.804 12.850 1.00 42.03 74 GLU A N 1
ATOM 591 C CA . GLU A 1 74 ? 11.348 -5.689 12.779 1.00 42.03 74 GLU A CA 1
ATOM 592 C C . GLU A 1 74 ? 12.384 -5.713 13.913 1.00 42.03 74 GLU A C 1
ATOM 594 O O . GLU A 1 74 ? 13.542 -5.379 13.683 1.00 42.03 74 GLU A O 1
ATOM 599 N N . ARG A 1 75 ? 12.017 -6.177 15.113 1.00 43.00 75 ARG A N 1
ATOM 600 C CA . ARG A 1 75 ? 12.919 -6.424 16.246 1.00 43.00 75 ARG A CA 1
ATOM 601 C C . ARG A 1 75 ? 13.844 -7.595 15.972 1.00 43.00 75 ARG A C 1
ATOM 603 O O . ARG A 1 75 ? 14.986 -7.510 16.362 1.00 43.00 75 ARG A O 1
ATOM 610 N N . SER A 1 76 ? 13.452 -8.624 15.218 1.00 48.59 76 SER A N 1
ATOM 611 C CA . SER A 1 76 ? 14.416 -9.668 14.835 1.00 48.59 76 SER A CA 1
ATOM 612 C C . SER A 1 76 ? 15.564 -9.120 13.977 1.00 48.59 76 SER A C 1
ATOM 614 O O . SER A 1 76 ? 16.703 -9.524 14.178 1.00 48.59 76 SER A O 1
ATOM 616 N N . LEU A 1 77 ? 15.294 -8.190 13.054 1.00 44.31 77 LEU A N 1
ATOM 617 C CA . LEU A 1 77 ? 16.343 -7.518 12.279 1.00 44.31 77 LEU A CA 1
ATOM 618 C C . LEU A 1 77 ? 17.078 -6.462 13.113 1.00 44.31 77 LEU A C 1
ATOM 620 O O . LEU A 1 77 ? 18.295 -6.356 13.011 1.00 44.31 77 LEU A O 1
ATOM 624 N N . GLY A 1 78 ? 16.361 -5.707 13.946 1.00 45.19 78 GLY A N 1
ATOM 625 C CA . GLY A 1 78 ? 16.928 -4.690 14.834 1.00 45.19 78 GLY A CA 1
ATOM 626 C C . GLY A 1 78 ? 17.821 -5.262 15.937 1.00 45.19 78 GLY A C 1
ATOM 627 O O . GLY A 1 78 ? 18.889 -4.714 16.181 1.00 45.19 78 GLY A O 1
ATOM 628 N N . ASP A 1 79 ? 17.440 -6.390 16.532 1.00 53.31 79 ASP A N 1
ATOM 629 C CA . ASP A 1 79 ? 18.203 -7.116 17.551 1.00 53.31 79 ASP A CA 1
ATOM 630 C C . ASP A 1 79 ? 19.379 -7.866 16.898 1.00 53.31 79 ASP A C 1
ATOM 632 O O . ASP A 1 79 ? 20.488 -7.831 17.418 1.00 53.31 79 ASP A O 1
ATOM 636 N N . PHE A 1 80 ? 19.216 -8.422 15.685 1.00 50.16 80 PHE A N 1
ATOM 637 C CA . PHE A 1 80 ? 20.326 -9.040 14.938 1.00 50.16 80 PHE A CA 1
ATOM 638 C C . PHE A 1 80 ? 21.373 -8.017 14.451 1.00 50.16 80 PHE A C 1
ATOM 640 O O . PHE A 1 80 ? 22.571 -8.302 14.450 1.00 50.16 80 PHE A O 1
ATOM 647 N N . VAL A 1 81 ? 20.946 -6.811 14.056 1.00 48.91 81 VAL A N 1
ATOM 648 C CA . VAL A 1 81 ? 21.842 -5.698 13.681 1.00 48.91 81 VAL A CA 1
ATOM 649 C C . VAL A 1 81 ? 22.413 -4.996 14.919 1.00 48.91 81 VAL A C 1
ATOM 651 O O . VAL A 1 81 ? 23.545 -4.519 14.872 1.00 48.91 81 VAL A O 1
ATOM 654 N N . GLY A 1 82 ? 21.667 -4.948 16.024 1.00 47.88 82 GLY A N 1
ATOM 655 C CA . GLY A 1 82 ? 22.076 -4.322 17.280 1.00 47.88 82 GLY A CA 1
A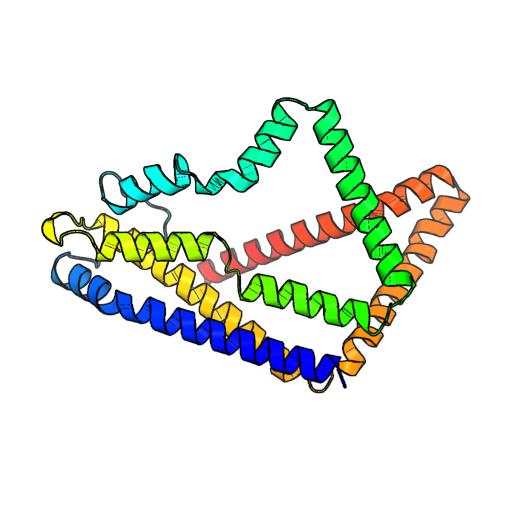TOM 656 C C . GLY A 1 82 ? 23.101 -5.138 18.068 1.00 47.88 82 GLY A C 1
ATOM 657 O O . GLY A 1 82 ? 24.070 -4.566 18.562 1.00 47.88 82 GLY A O 1
ATOM 658 N N . GLU A 1 83 ? 22.942 -6.463 18.141 1.00 56.62 83 GLU A N 1
ATOM 659 C CA . GLU A 1 83 ? 23.847 -7.342 18.900 1.00 56.62 83 GLU A CA 1
ATOM 660 C C . GLU A 1 83 ? 25.077 -7.789 18.095 1.00 56.62 83 GLU A C 1
ATOM 662 O O . GLU A 1 83 ? 26.122 -8.060 18.678 1.00 56.62 83 GLU A O 1
ATOM 667 N N . ASN A 1 84 ? 25.003 -7.799 16.759 1.00 49.81 84 ASN A N 1
ATOM 668 C CA . ASN A 1 84 ? 26.107 -8.181 15.874 1.00 49.81 84 ASN A CA 1
ATOM 669 C C . ASN A 1 84 ? 26.313 -7.151 14.756 1.00 49.81 84 ASN A C 1
ATOM 671 O O . ASN A 1 84 ? 26.263 -7.485 13.576 1.00 49.81 84 ASN A O 1
ATO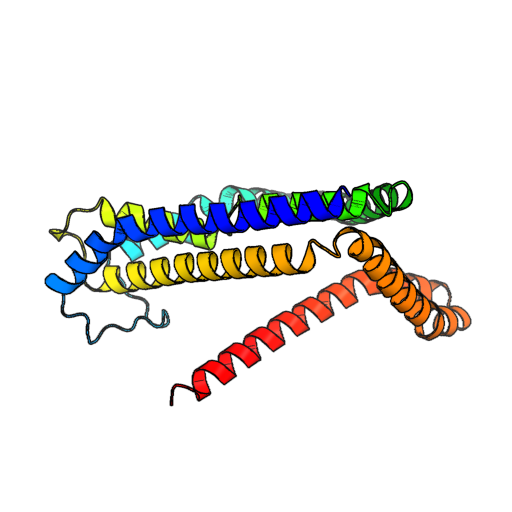M 675 N N . THR A 1 85 ? 26.570 -5.890 15.111 1.00 54.88 85 THR A N 1
ATOM 676 C CA . THR A 1 85 ? 26.710 -4.757 14.168 1.00 54.88 85 THR A CA 1
ATOM 677 C C . THR A 1 85 ? 27.594 -5.041 12.952 1.00 54.88 85 THR A C 1
ATOM 679 O O . THR A 1 85 ? 27.245 -4.629 11.849 1.00 54.88 85 THR A O 1
ATOM 682 N N . LEU A 1 86 ? 28.693 -5.785 13.100 1.00 56.97 86 LEU A N 1
ATOM 683 C CA . LEU A 1 86 ? 29.615 -6.089 11.998 1.00 56.97 86 LEU A CA 1
ATOM 684 C C . LEU A 1 86 ? 29.112 -7.228 11.092 1.00 56.97 86 LEU A C 1
ATOM 686 O O . LEU A 1 86 ? 29.156 -7.107 9.873 1.00 56.97 86 LEU A O 1
ATOM 690 N N . MET A 1 87 ? 28.563 -8.301 11.672 1.00 56.88 87 MET A N 1
ATOM 691 C CA . MET A 1 87 ? 27.973 -9.418 10.918 1.00 56.88 87 MET A CA 1
ATOM 692 C C . MET A 1 87 ? 26.651 -8.998 10.267 1.00 56.88 87 MET A C 1
ATOM 694 O O . MET A 1 87 ? 26.403 -9.326 9.117 1.00 56.88 87 MET A O 1
ATOM 698 N N . GLY A 1 88 ? 25.822 -8.229 10.975 1.00 54.38 88 GLY A N 1
ATOM 699 C CA . GLY A 1 88 ? 24.542 -7.706 10.513 1.00 54.38 88 GLY A CA 1
ATOM 700 C C . GLY A 1 88 ? 24.700 -6.695 9.383 1.00 54.38 88 GLY A C 1
ATOM 701 O O . GLY A 1 88 ? 23.988 -6.797 8.391 1.00 54.38 88 GLY A O 1
ATOM 702 N N . THR A 1 89 ? 25.674 -5.778 9.455 1.00 58.09 89 THR A N 1
ATOM 703 C CA . THR A 1 89 ? 25.974 -4.876 8.325 1.00 58.09 89 THR A CA 1
ATOM 704 C C . THR A 1 89 ? 26.580 -5.613 7.134 1.00 58.09 89 THR A C 1
ATOM 706 O O . THR A 1 89 ? 26.231 -5.284 6.004 1.00 58.09 89 THR A O 1
ATOM 709 N N . LEU A 1 90 ? 27.408 -6.643 7.348 1.00 59.97 90 LEU A N 1
ATOM 710 C CA . LEU A 1 90 ? 27.906 -7.503 6.267 1.00 59.97 90 LEU A CA 1
ATOM 711 C C . LEU A 1 90 ? 26.791 -8.317 5.615 1.00 59.97 90 LEU A C 1
ATOM 713 O O . LEU A 1 90 ? 26.732 -8.387 4.397 1.00 59.97 90 LEU A O 1
ATOM 717 N N . LEU A 1 91 ? 25.889 -8.907 6.394 1.00 58.53 91 LEU A N 1
ATOM 718 C CA . LEU A 1 91 ? 24.800 -9.739 5.884 1.00 58.53 91 LEU A CA 1
ATOM 719 C C . LEU A 1 91 ? 23.743 -8.874 5.192 1.00 58.53 91 LEU A C 1
ATOM 721 O O . LEU A 1 91 ? 23.316 -9.207 4.093 1.00 58.53 91 LEU A O 1
ATOM 725 N N . VAL A 1 92 ? 23.396 -7.715 5.763 1.00 60.00 92 VAL A N 1
ATOM 726 C CA . VAL A 1 92 ? 22.554 -6.713 5.095 1.00 60.00 92 VAL A CA 1
ATOM 727 C C . VAL A 1 92 ? 23.253 -6.176 3.853 1.00 60.00 92 VAL A C 1
ATOM 729 O O . VAL A 1 92 ? 22.597 -6.047 2.835 1.00 60.00 92 VAL A O 1
ATOM 732 N N . GLY A 1 93 ? 24.560 -5.918 3.884 1.00 59.41 93 GLY A N 1
ATOM 733 C CA . GLY A 1 93 ? 25.334 -5.451 2.732 1.00 59.41 93 GLY A CA 1
ATOM 734 C C . GLY A 1 93 ? 25.456 -6.494 1.621 1.00 59.41 93 GLY A C 1
ATOM 735 O O . GLY A 1 93 ? 25.336 -6.149 0.451 1.00 59.41 93 GLY A O 1
ATOM 736 N N . ILE A 1 94 ? 25.618 -7.773 1.966 1.00 62.97 94 ILE A N 1
ATOM 737 C CA . ILE A 1 94 ? 25.617 -8.887 1.015 1.00 62.97 94 ILE A CA 1
ATOM 738 C C . ILE A 1 94 ? 24.213 -9.061 0.459 1.00 62.97 94 ILE A C 1
ATOM 740 O O . ILE A 1 94 ? 24.073 -9.069 -0.748 1.00 62.97 94 ILE A O 1
ATOM 744 N N . VAL A 1 95 ? 23.170 -9.112 1.288 1.00 58.62 95 VAL A N 1
ATOM 745 C CA . VAL A 1 95 ? 21.788 -9.283 0.822 1.00 58.62 95 VAL A CA 1
ATOM 746 C C . VAL A 1 95 ? 21.335 -8.078 -0.002 1.00 58.62 95 VAL A C 1
ATOM 748 O O . VAL A 1 95 ? 20.842 -8.279 -1.098 1.00 58.62 95 VAL A O 1
ATOM 751 N N . MET A 1 96 ? 21.544 -6.838 0.447 1.00 59.12 96 MET A N 1
ATOM 752 C CA . MET A 1 96 ? 21.209 -5.611 -0.299 1.00 59.12 96 MET A CA 1
ATOM 753 C C . MET A 1 96 ? 22.142 -5.336 -1.476 1.00 59.12 96 MET A C 1
ATOM 755 O O . MET A 1 96 ? 21.744 -4.616 -2.381 1.00 59.12 96 MET A O 1
ATOM 759 N N . GLY A 1 97 ? 23.367 -5.858 -1.483 1.00 55.19 97 GLY A N 1
ATOM 760 C CA . GLY A 1 97 ? 24.303 -5.722 -2.600 1.00 55.19 97 GLY A CA 1
ATOM 761 C C . GLY A 1 97 ? 24.100 -6.805 -3.657 1.00 55.19 97 GLY A C 1
ATOM 762 O O . GLY A 1 97 ? 24.160 -6.532 -4.853 1.00 55.19 97 GLY A O 1
ATOM 763 N N . SER A 1 98 ? 23.786 -8.028 -3.229 1.00 48.81 98 SER A N 1
ATOM 764 C CA . SER A 1 98 ? 23.550 -9.174 -4.097 1.00 48.81 98 SER A CA 1
ATOM 765 C C . SER A 1 98 ? 22.116 -9.238 -4.589 1.00 48.81 98 SER A C 1
ATOM 767 O O . SER A 1 98 ? 21.933 -9.713 -5.700 1.00 48.81 98 SER A O 1
ATOM 769 N N . LEU A 1 99 ? 21.105 -8.763 -3.840 1.00 53.47 99 LEU A N 1
ATOM 770 C CA . LEU A 1 99 ? 19.720 -8.744 -4.329 1.00 53.47 99 LEU A CA 1
ATOM 771 C C . LEU A 1 99 ? 19.611 -7.958 -5.623 1.00 53.47 99 LEU A C 1
ATOM 773 O O . LEU A 1 99 ? 19.070 -8.530 -6.550 1.00 53.47 99 LEU A O 1
ATOM 777 N N . PRO A 1 100 ? 20.102 -6.708 -5.732 1.00 57.22 100 PRO A N 1
ATOM 778 C CA . PRO A 1 100 ? 20.015 -5.929 -6.955 1.00 57.22 100 PRO A CA 1
ATOM 779 C C . PRO A 1 100 ? 20.788 -6.580 -8.087 1.00 57.22 100 PRO A C 1
ATOM 781 O O . PRO A 1 100 ? 20.311 -6.553 -9.206 1.00 57.22 100 PRO A O 1
ATOM 784 N N . VAL A 1 101 ? 21.935 -7.209 -7.814 1.00 53.03 101 VAL A N 1
ATOM 785 C CA . VAL A 1 101 ? 22.716 -7.915 -8.839 1.00 53.03 101 VAL A CA 1
ATOM 786 C C . VAL A 1 101 ? 21.998 -9.181 -9.299 1.00 53.03 101 VAL A C 1
ATOM 788 O O . VAL A 1 101 ? 21.914 -9.403 -10.497 1.00 53.03 101 VAL A O 1
ATOM 791 N N . LEU A 1 102 ? 21.409 -9.970 -8.396 1.00 52.28 102 LEU A N 1
ATOM 792 C CA . LEU A 1 102 ? 20.556 -11.115 -8.731 1.00 52.28 102 LEU A CA 1
ATOM 793 C C . LEU A 1 102 ? 19.276 -10.670 -9.434 1.00 52.28 102 LEU A C 1
ATOM 795 O O . LEU A 1 102 ? 18.883 -11.306 -10.397 1.00 52.28 102 LEU A O 1
ATOM 799 N N . LEU A 1 103 ? 18.654 -9.570 -9.008 1.00 50.41 103 LEU A N 1
ATOM 800 C CA . LEU A 1 103 ? 17.491 -8.972 -9.659 1.00 50.41 103 LEU A CA 1
ATOM 801 C C . LEU A 1 103 ? 17.870 -8.549 -11.068 1.00 50.41 103 LEU A C 1
ATOM 803 O O . LEU A 1 103 ? 17.208 -8.960 -12.002 1.00 50.41 103 LEU A O 1
ATOM 807 N N . VAL A 1 104 ? 18.965 -7.810 -11.235 1.00 55.91 104 VAL A N 1
ATOM 808 C CA . VAL A 1 104 ? 19.485 -7.359 -12.528 1.00 55.91 104 VAL A CA 1
ATOM 809 C C . VAL A 1 104 ? 19.900 -8.543 -13.398 1.00 55.91 104 VAL A C 1
ATOM 811 O O . VAL A 1 104 ? 19.630 -8.508 -14.588 1.00 55.91 104 VAL A O 1
ATOM 814 N N . PHE A 1 105 ? 20.481 -9.607 -12.838 1.00 46.12 105 PHE A N 1
ATOM 815 C CA . PHE A 1 105 ? 20.904 -10.812 -13.562 1.00 46.12 105 PHE A CA 1
ATOM 816 C C . PHE A 1 105 ? 19.713 -11.687 -13.985 1.00 46.12 105 PHE A C 1
ATOM 818 O O . PHE A 1 105 ? 19.643 -12.129 -15.130 1.00 46.12 105 PHE A O 1
ATOM 825 N N . VAL A 1 106 ? 18.724 -11.864 -13.102 1.00 48.41 106 VAL A N 1
ATOM 826 C CA . VAL A 1 106 ? 17.425 -12.493 -13.401 1.00 48.41 106 VAL A CA 1
ATOM 827 C C . VAL A 1 106 ? 16.636 -11.643 -14.403 1.00 48.41 106 VAL A C 1
ATOM 829 O O . VAL A 1 106 ? 15.995 -12.189 -15.300 1.00 48.41 106 VAL A O 1
ATOM 832 N N . MET A 1 107 ? 16.733 -10.312 -14.319 1.00 49.88 107 MET A N 1
ATOM 833 C CA . MET A 1 107 ? 16.182 -9.403 -15.320 1.00 49.88 107 MET A CA 1
ATOM 834 C C . MET A 1 107 ? 16.904 -9.582 -16.662 1.00 49.88 107 MET A C 1
ATOM 836 O O . MET A 1 107 ? 16.226 -9.736 -17.672 1.00 49.88 107 MET A O 1
ATOM 840 N N . PHE A 1 108 ? 18.242 -9.661 -16.694 1.00 54.72 108 PHE A N 1
ATOM 841 C CA . PHE A 1 108 ? 19.054 -9.681 -17.922 1.00 54.72 108 PHE A CA 1
ATOM 842 C C . PHE A 1 108 ? 18.755 -10.861 -18.857 1.00 54.72 108 PHE A C 1
ATOM 844 O O . PHE A 1 108 ? 18.821 -10.694 -20.072 1.00 54.72 108 PHE A O 1
ATOM 851 N N . GLN A 1 109 ? 18.391 -12.034 -18.326 1.00 47.69 109 GLN A N 1
ATOM 852 C CA . GLN A 1 109 ? 18.086 -13.207 -19.160 1.00 47.69 109 GLN A CA 1
ATOM 853 C C . GLN A 1 109 ? 16.603 -13.379 -19.531 1.00 47.69 109 GLN A C 1
ATOM 855 O O . GLN A 1 109 ? 16.306 -14.170 -20.421 1.00 47.69 109 GLN A O 1
ATOM 860 N N . SER A 1 110 ? 15.661 -12.669 -18.896 1.00 50.75 110 SER A N 1
ATOM 861 C CA . SER A 1 110 ? 14.207 -12.885 -19.097 1.00 50.75 110 SER A CA 1
ATOM 862 C C . SER A 1 110 ? 13.394 -11.591 -19.310 1.00 50.75 110 SER A C 1
ATOM 864 O O . SER A 1 110 ? 12.182 -11.562 -19.072 1.00 50.75 110 SER A O 1
ATOM 866 N N . PHE A 1 111 ? 14.067 -10.524 -19.760 1.00 51.16 111 PHE A N 1
ATOM 867 C CA . PHE A 1 111 ? 13.729 -9.107 -19.535 1.00 51.16 111 PHE A CA 1
ATOM 868 C C . PHE A 1 111 ? 12.305 -8.650 -19.894 1.00 51.16 111 PHE A C 1
ATOM 870 O O . PHE A 1 111 ? 11.793 -7.744 -19.245 1.00 51.16 111 PHE A O 1
ATOM 877 N N . VAL A 1 112 ? 11.621 -9.255 -20.866 1.00 53.88 112 VAL A N 1
ATOM 878 C CA . VAL A 1 112 ? 10.328 -8.708 -21.327 1.00 53.88 112 VAL A CA 1
ATOM 879 C C . VAL A 1 112 ? 9.121 -9.416 -20.699 1.00 53.88 112 VAL A C 1
ATOM 881 O O . VAL A 1 112 ? 8.139 -8.770 -20.345 1.00 53.88 112 VAL A O 1
ATOM 884 N N . ILE A 1 113 ? 9.193 -10.735 -20.485 1.00 52.69 113 ILE A N 1
ATOM 885 C CA . ILE A 1 113 ? 8.016 -11.544 -20.111 1.00 52.69 113 ILE A CA 1
ATOM 886 C C . ILE A 1 113 ? 8.012 -11.902 -18.614 1.00 52.69 113 ILE A C 1
ATOM 888 O O . ILE A 1 113 ? 6.962 -11.849 -17.966 1.00 52.69 113 ILE A O 1
ATOM 892 N N . ALA A 1 114 ? 9.172 -12.221 -18.025 1.00 59.22 114 ALA A N 1
ATOM 893 C CA . ALA A 1 114 ? 9.248 -12.616 -16.612 1.00 59.22 114 ALA A CA 1
ATOM 894 C C . ALA A 1 114 ? 9.290 -11.410 -15.659 1.00 59.22 114 ALA A C 1
ATOM 896 O O . ALA A 1 114 ? 8.723 -11.453 -14.571 1.00 59.22 114 ALA A O 1
ATOM 897 N N . GLY A 1 115 ? 9.927 -10.308 -16.071 1.00 60.84 115 GLY A N 1
ATOM 898 C CA . GLY A 1 115 ? 10.080 -9.122 -15.224 1.00 60.84 115 GLY A CA 1
ATOM 899 C C . GLY A 1 115 ? 8.747 -8.436 -14.922 1.00 60.84 115 GLY A C 1
ATOM 900 O O . GLY A 1 115 ? 8.413 -8.182 -13.765 1.00 60.84 115 GLY A O 1
ATOM 901 N N . ALA A 1 116 ? 7.950 -8.186 -15.960 1.00 64.25 116 ALA A N 1
ATOM 902 C CA . ALA A 1 116 ? 6.680 -7.486 -15.817 1.00 64.25 116 ALA A CA 1
ATOM 903 C C . ALA A 1 116 ? 5.619 -8.332 -15.083 1.00 64.25 116 ALA A C 1
ATOM 905 O O . ALA A 1 116 ? 4.882 -7.808 -14.245 1.00 64.25 116 ALA A O 1
ATOM 906 N N . SER A 1 117 ? 5.603 -9.651 -15.302 1.00 67.00 117 SER A N 1
ATOM 907 C CA . SER A 1 117 ? 4.735 -10.570 -14.555 1.00 67.00 117 SER A CA 1
ATOM 908 C C . SER A 1 117 ? 5.144 -10.674 -13.079 1.00 67.00 117 SER A C 1
ATOM 910 O O . SER A 1 117 ? 4.281 -10.630 -12.201 1.00 67.00 117 SER A O 1
ATOM 912 N N . MET A 1 118 ? 6.441 -10.685 -12.761 1.00 68.38 118 MET A N 1
ATOM 913 C CA . MET A 1 118 ? 6.911 -10.700 -11.372 1.00 68.38 118 MET A CA 1
ATOM 914 C C . MET A 1 118 ? 6.517 -9.435 -10.596 1.00 68.38 118 MET A C 1
ATOM 916 O O . MET A 1 118 ? 6.094 -9.535 -9.445 1.00 68.38 118 MET A O 1
ATOM 920 N N . VAL A 1 119 ? 6.552 -8.256 -11.230 1.00 71.50 119 VAL A N 1
ATOM 921 C CA . VAL A 1 119 ? 6.058 -7.006 -10.619 1.00 71.50 119 VAL A CA 1
ATOM 922 C C . VAL A 1 119 ? 4.570 -7.107 -10.282 1.00 71.50 119 VAL A C 1
ATOM 924 O O . VAL A 1 119 ? 4.170 -6.730 -9.179 1.00 71.50 119 VAL A O 1
ATOM 927 N N . THR A 1 120 ? 3.749 -7.666 -11.180 1.00 75.25 120 THR A N 1
ATOM 928 C CA . THR A 1 120 ? 2.317 -7.866 -10.893 1.00 75.25 120 THR A CA 1
ATOM 929 C C . THR A 1 120 ? 2.083 -8.842 -9.740 1.00 75.25 120 THR A C 1
ATOM 931 O O . THR A 1 120 ? 1.192 -8.609 -8.929 1.00 75.25 120 THR A O 1
ATOM 934 N N . ILE A 1 121 ? 2.917 -9.877 -9.594 1.00 74.62 121 ILE A N 1
ATOM 935 C CA . ILE A 1 121 ? 2.842 -10.823 -8.470 1.00 74.62 121 ILE A CA 1
ATOM 936 C C . ILE A 1 121 ? 3.207 -10.131 -7.153 1.00 74.62 121 ILE A C 1
ATOM 938 O O . ILE A 1 121 ? 2.485 -10.271 -6.169 1.00 74.62 121 ILE A O 1
ATOM 942 N N . VAL A 1 122 ? 4.288 -9.346 -7.119 1.00 76.56 122 VAL A N 1
ATOM 943 C CA . VAL A 1 122 ? 4.682 -8.592 -5.916 1.00 76.56 122 VAL A CA 1
ATOM 944 C C . VAL A 1 122 ? 3.588 -7.594 -5.522 1.00 76.56 122 VAL A C 1
ATOM 946 O O . VAL A 1 122 ? 3.217 -7.514 -4.350 1.00 76.56 122 VAL A O 1
ATOM 949 N N . ALA A 1 123 ? 3.011 -6.888 -6.498 1.00 77.62 123 ALA A N 1
ATOM 950 C CA . ALA A 1 123 ? 1.883 -5.992 -6.267 1.00 77.62 123 ALA A CA 1
ATOM 951 C C . ALA A 1 123 ? 0.640 -6.747 -5.759 1.00 77.62 123 ALA A C 1
ATOM 953 O O . ALA A 1 123 ? -0.016 -6.283 -4.828 1.00 77.62 123 ALA A O 1
ATOM 954 N N . ALA A 1 124 ? 0.342 -7.932 -6.306 1.00 74.69 124 ALA A N 1
ATOM 955 C CA . ALA A 1 124 ? -0.747 -8.802 -5.850 1.00 74.69 124 ALA A CA 1
ATOM 956 C C . ALA A 1 124 ? -0.565 -9.230 -4.394 1.00 74.69 124 ALA A C 1
ATOM 958 O O . ALA A 1 124 ? -1.500 -9.124 -3.601 1.00 74.69 124 ALA A O 1
ATOM 959 N N . VAL A 1 125 ? 0.648 -9.636 -4.013 1.00 76.00 125 VAL A N 1
ATOM 960 C CA . VAL A 1 125 ? 0.971 -9.968 -2.621 1.00 76.00 125 VAL A CA 1
ATOM 961 C C . VAL A 1 125 ? 0.760 -8.758 -1.714 1.00 76.00 125 VAL A C 1
ATOM 963 O O . VAL A 1 125 ? 0.190 -8.918 -0.640 1.00 76.00 125 VAL A O 1
ATOM 966 N N . PHE A 1 126 ? 1.151 -7.555 -2.138 1.00 79.06 126 PHE A N 1
ATOM 967 C CA . PHE A 1 126 ? 0.942 -6.329 -1.362 1.00 79.06 126 PHE A CA 1
ATOM 968 C C . PHE A 1 126 ? -0.543 -5.951 -1.220 1.00 79.06 126 PHE A C 1
ATOM 970 O O . PHE A 1 126 ? -0.978 -5.502 -0.165 1.00 79.06 126 PHE A O 1
ATOM 977 N N . VAL A 1 127 ? -1.349 -6.168 -2.262 1.00 79.50 127 VAL A N 1
ATOM 978 C CA . VAL A 1 127 ? -2.805 -5.950 -2.221 1.00 79.50 127 VAL A CA 1
ATOM 979 C C . VAL A 1 127 ? -3.488 -6.924 -1.258 1.00 79.50 127 VAL A C 1
ATOM 981 O O . VAL A 1 127 ? -4.336 -6.514 -0.464 1.00 79.50 127 VAL A O 1
ATOM 984 N N . ILE A 1 128 ? -3.098 -8.202 -1.292 1.00 74.31 128 ILE A N 1
ATOM 985 C CA . ILE A 1 128 ? -3.626 -9.235 -0.388 1.00 74.31 128 ILE A CA 1
ATOM 986 C C . ILE A 1 128 ? -3.181 -8.959 1.052 1.00 74.31 128 ILE A C 1
ATOM 988 O O . ILE A 1 128 ? -3.982 -9.002 1.988 1.00 74.31 128 ILE A O 1
ATOM 992 N N . ARG A 1 129 ? -1.892 -8.671 1.236 1.00 73.94 129 ARG A N 1
ATOM 993 C CA . ARG A 1 129 ? -1.264 -8.404 2.526 1.00 73.94 129 ARG A CA 1
ATOM 994 C C . ARG A 1 129 ? -1.376 -6.908 2.807 1.00 73.94 129 ARG A C 1
ATOM 996 O O . ARG A 1 129 ? -0.406 -6.171 2.674 1.00 73.94 129 ARG A O 1
ATOM 1003 N N . SER A 1 130 ? -2.591 -6.476 3.155 1.00 72.12 130 SER A N 1
ATOM 1004 C CA . SER A 1 130 ? -2.909 -5.081 3.488 1.00 72.12 130 SER A CA 1
ATOM 1005 C C . SER A 1 130 ? -1.825 -4.442 4.368 1.00 72.12 130 SER A C 1
ATOM 1007 O O . SER A 1 130 ? -1.293 -5.133 5.244 1.00 72.12 130 SER A O 1
ATOM 1009 N N . PRO A 1 131 ? -1.539 -3.136 4.220 1.00 75.06 131 PRO A N 1
ATOM 1010 C CA . PRO A 1 131 ? -0.540 -2.462 5.038 1.00 75.06 131 PRO A CA 1
ATOM 1011 C C . PRO A 1 131 ? -0.849 -2.667 6.524 1.00 75.06 131 PRO A C 1
ATOM 1013 O O . PRO A 1 131 ? -2.014 -2.616 6.926 1.00 75.06 131 PRO A O 1
ATOM 1016 N N . GLY A 1 132 ? 0.189 -2.897 7.335 1.00 69.62 132 GLY A N 1
ATOM 1017 C CA . GLY A 1 132 ? 0.043 -3.283 8.746 1.00 69.62 132 GLY A CA 1
ATOM 1018 C C . GLY A 1 132 ? -0.868 -2.349 9.549 1.00 69.62 132 GLY A C 1
ATOM 1019 O O . GLY A 1 132 ? -1.631 -2.805 10.394 1.00 69.62 132 GLY A O 1
ATOM 1020 N N . GLU A 1 133 ? -0.893 -1.057 9.206 1.00 72.06 133 GLU A N 1
ATOM 1021 C CA . GLU A 1 133 ? -1.789 -0.069 9.816 1.00 72.06 133 GLU A CA 1
ATOM 1022 C C . GLU A 1 133 ? -3.286 -0.399 9.669 1.00 72.06 133 GLU A C 1
ATOM 1024 O O . GLU A 1 133 ? -4.075 -0.090 10.563 1.00 72.06 133 GLU A O 1
ATOM 1029 N N . VAL A 1 134 ? -3.696 -1.002 8.548 1.00 81.06 134 VAL A N 1
ATOM 1030 C CA . VAL A 1 134 ? -5.096 -1.370 8.269 1.00 81.06 134 VAL A CA 1
ATOM 1031 C C . VAL A 1 134 ? -5.489 -2.602 9.080 1.00 81.06 134 VAL A C 1
ATOM 1033 O O . VAL A 1 134 ? -6.584 -2.623 9.637 1.00 81.06 134 VAL A O 1
ATOM 1036 N N . GLY A 1 135 ? -4.579 -3.574 9.209 1.00 81.00 135 GLY A N 1
ATOM 1037 C CA . GLY A 1 135 ? -4.758 -4.738 10.082 1.00 81.00 135 GLY A CA 1
ATOM 1038 C C . GLY A 1 135 ? -4.938 -4.326 11.543 1.00 81.00 135 GLY A C 1
ATOM 1039 O O . GLY A 1 135 ? -5.965 -4.625 12.138 1.00 81.00 135 GLY A O 1
ATOM 1040 N N . VAL A 1 136 ? -4.023 -3.505 12.070 1.00 82.75 136 VAL A N 1
ATOM 1041 C CA . VAL A 1 136 ? -4.112 -2.962 13.441 1.00 82.75 136 VAL A CA 1
ATOM 1042 C C . VAL A 1 136 ? -5.409 -2.174 13.656 1.00 82.75 136 VAL A C 1
ATOM 1044 O O . VAL A 1 136 ? -6.036 -2.276 14.708 1.00 82.75 136 VAL A O 1
ATOM 1047 N N . SER A 1 137 ? -5.830 -1.386 12.661 1.00 85.12 137 SER A N 1
ATOM 1048 C CA . SER A 1 137 ? -7.084 -0.623 12.734 1.00 85.12 137 SER A CA 1
ATOM 1049 C C . SER A 1 137 ? -8.309 -1.538 12.814 1.00 85.12 137 SER A C 1
ATOM 1051 O O . SER A 1 137 ? -9.268 -1.206 13.509 1.00 85.12 137 SER A O 1
ATOM 1053 N N . TYR A 1 138 ? -8.286 -2.671 12.108 1.00 87.31 138 TYR A N 1
ATOM 1054 C CA . TYR A 1 138 ? -9.344 -3.676 12.158 1.00 87.31 138 TYR A CA 1
ATOM 1055 C C . TYR A 1 138 ? -9.355 -4.426 13.492 1.00 87.31 138 TYR A C 1
ATOM 1057 O O . TYR A 1 138 ? -10.418 -4.543 14.091 1.00 87.31 138 TYR A O 1
ATOM 1065 N N . ASP A 1 139 ? -8.193 -4.850 13.993 1.00 87.62 139 ASP A N 1
ATOM 1066 C CA . ASP A 1 139 ? -8.080 -5.549 15.280 1.00 87.62 139 ASP A CA 1
ATOM 1067 C C . ASP A 1 139 ? -8.533 -4.664 16.451 1.00 87.62 139 ASP A C 1
ATOM 1069 O O . ASP A 1 139 ? -9.170 -5.133 17.392 1.00 87.62 139 ASP A O 1
ATOM 1073 N N . LEU A 1 140 ? -8.253 -3.356 16.388 1.00 88.38 140 LEU A N 1
ATOM 1074 C CA . LEU A 1 140 ? -8.764 -2.406 17.375 1.00 88.38 140 LEU A CA 1
ATOM 1075 C C . LEU A 1 140 ? -10.296 -2.315 17.323 1.00 88.38 140 LEU A C 1
ATOM 1077 O O . LEU A 1 140 ? -10.943 -2.254 18.365 1.00 88.38 140 LEU A O 1
ATOM 1081 N N . LEU A 1 141 ? -10.883 -2.298 16.123 1.00 88.75 141 LEU A N 1
ATOM 1082 C CA . LEU A 1 141 ? -12.338 -2.259 15.959 1.00 88.75 141 LEU A CA 1
ATOM 1083 C C . LEU A 1 141 ? -13.002 -3.558 16.421 1.00 88.75 141 LEU A C 1
ATOM 1085 O O . LEU A 1 141 ? -14.040 -3.490 17.074 1.00 88.75 141 LEU A O 1
ATOM 1089 N N . SER A 1 142 ? -12.409 -4.720 16.130 1.00 88.88 142 SER A N 1
ATOM 1090 C CA . SER A 1 142 ? -12.921 -5.998 16.631 1.00 88.88 142 SER A CA 1
ATOM 1091 C C . SER A 1 142 ? -12.833 -6.063 18.150 1.00 88.88 142 SER A C 1
ATOM 1093 O O . SER A 1 142 ? -13.817 -6.417 18.788 1.00 88.88 142 SER A O 1
ATOM 1095 N N . TYR A 1 143 ? -11.715 -5.618 18.730 1.00 87.88 143 TYR A N 1
ATOM 1096 C CA . TYR A 1 143 ? -11.544 -5.556 20.177 1.00 87.88 143 TYR A CA 1
ATOM 1097 C C . TYR A 1 143 ? -12.606 -4.678 20.847 1.00 87.88 143 TYR A C 1
ATOM 1099 O O . TYR A 1 143 ? -13.226 -5.111 21.815 1.00 87.88 143 TYR A O 1
ATOM 1107 N N . LEU A 1 144 ? -12.853 -3.473 20.316 1.00 87.69 144 LEU A N 1
ATOM 1108 C CA . LEU A 1 144 ? -13.883 -2.570 20.840 1.00 87.69 144 LEU A CA 1
ATOM 1109 C C . LEU A 1 144 ? -15.297 -3.143 20.701 1.00 87.69 144 LEU A C 1
ATOM 1111 O O . LEU A 1 144 ? -16.125 -2.909 21.571 1.00 87.69 144 LEU A O 1
ATOM 1115 N N . ASN A 1 145 ? -15.570 -3.901 19.637 1.00 87.62 145 ASN A N 1
ATOM 1116 C CA . ASN A 1 145 ? -16.866 -4.544 19.424 1.00 87.62 145 ASN A CA 1
ATOM 1117 C C . ASN A 1 145 ? -17.121 -5.737 20.364 1.00 87.62 145 ASN A C 1
ATOM 1119 O O . ASN A 1 145 ? -18.265 -6.151 20.522 1.00 87.62 145 ASN A O 1
ATOM 1123 N N . GLU A 1 146 ? -16.070 -6.302 20.957 1.00 87.69 146 GLU A N 1
ATOM 1124 C CA . GLU A 1 146 ? -16.154 -7.399 21.930 1.00 87.69 146 GLU A CA 1
ATOM 1125 C C . GLU A 1 146 ? -16.239 -6.912 23.386 1.00 87.69 146 GLU A C 1
ATOM 1127 O O . GLU A 1 146 ? -16.533 -7.716 24.269 1.00 87.69 146 GLU A O 1
ATOM 1132 N N . GLN A 1 147 ? -15.963 -5.630 23.660 1.00 85.19 147 GLN A N 1
ATOM 1133 C CA . GLN A 1 147 ? -16.054 -5.088 25.020 1.00 85.19 147 GLN A CA 1
ATOM 1134 C C . GLN A 1 147 ? -17.511 -4.822 25.425 1.00 85.19 147 GLN A C 1
ATOM 1136 O O . GLN A 1 147 ? -18.357 -4.519 24.584 1.00 85.19 147 GLN A O 1
ATOM 1141 N N . ASP A 1 148 ? -17.789 -4.905 26.730 1.00 80.50 148 ASP A N 1
ATOM 1142 C CA . ASP A 1 148 ? -19.088 -4.524 27.291 1.00 80.50 148 ASP A CA 1
ATOM 1143 C C . ASP A 1 148 ? -19.332 -3.021 27.068 1.00 80.50 148 ASP A C 1
ATOM 1145 O O . ASP A 1 148 ? -18.432 -2.194 27.247 1.00 80.50 148 ASP A O 1
ATOM 1149 N N . SER A 1 149 ? -20.561 -2.659 26.699 1.00 76.25 149 SER A N 1
ATOM 1150 C CA . SER A 1 149 ? -20.948 -1.282 26.386 1.00 76.25 149 SER A CA 1
ATOM 1151 C C . SER A 1 149 ? -20.693 -0.316 27.538 1.00 76.25 149 SER A C 1
ATOM 1153 O O . SER A 1 149 ? -20.378 0.850 27.318 1.00 76.25 149 SER A O 1
ATOM 1155 N N . ARG A 1 150 ? -20.765 -0.815 28.775 1.00 78.44 150 ARG A N 1
ATOM 1156 C CA . ARG A 1 150 ? -20.564 -0.033 30.003 1.00 78.44 150 ARG A CA 1
ATOM 1157 C C . ARG A 1 150 ? -19.117 0.390 30.244 1.00 78.44 150 ARG A C 1
ATOM 1159 O O . ARG A 1 150 ? -18.880 1.304 31.028 1.00 78.44 150 ARG A O 1
ATOM 1166 N N . GLU A 1 151 ? -18.161 -0.294 29.623 1.00 80.50 151 GLU A N 1
ATOM 1167 C CA . GLU A 1 151 ? -16.730 -0.015 29.777 1.00 80.50 151 GLU A CA 1
ATOM 1168 C C . GLU A 1 151 ? -16.189 0.917 28.687 1.00 80.50 151 GLU A C 1
ATOM 1170 O O . GLU A 1 151 ? -15.046 1.375 28.769 1.00 80.50 151 GLU A O 1
ATOM 1175 N N . LEU A 1 152 ? -16.998 1.190 27.662 1.00 82.62 152 LEU A N 1
ATOM 1176 C CA . LEU A 1 152 ? -16.635 2.069 26.564 1.00 82.62 152 LEU A CA 1
ATOM 1177 C C . LEU A 1 152 ? -16.731 3.529 27.002 1.00 82.62 152 LEU A C 1
ATOM 1179 O O . LEU A 1 152 ? -17.708 3.964 27.607 1.00 82.62 152 LEU A O 1
ATOM 1183 N N . GLU A 1 153 ? -15.719 4.314 26.652 1.00 84.75 153 GLU A N 1
ATOM 1184 C CA . GLU A 1 153 ? -15.698 5.745 26.923 1.00 84.75 153 GLU A CA 1
ATOM 1185 C C . GLU A 1 153 ? -15.890 6.553 25.637 1.00 84.75 153 GLU A C 1
ATOM 1187 O O . GLU A 1 153 ? -15.574 6.122 24.527 1.00 84.75 153 GLU A O 1
ATOM 1192 N N . LYS A 1 154 ? -16.297 7.817 25.788 1.00 81.00 154 LYS A N 1
ATOM 1193 C CA . LYS A 1 154 ? -16.398 8.790 24.689 1.00 81.00 154 LYS A CA 1
ATOM 1194 C C . LYS A 1 154 ? -15.095 8.902 23.869 1.00 81.00 154 LYS A C 1
ATOM 1196 O O . LYS A 1 154 ? -15.146 9.127 22.663 1.00 81.00 154 LYS A O 1
ATOM 1201 N N . GLY A 1 155 ? -13.929 8.687 24.489 1.00 80.19 155 GLY A N 1
ATOM 1202 C CA . GLY A 1 155 ? -12.632 8.640 23.800 1.00 80.19 155 GLY A CA 1
ATOM 1203 C C . GLY A 1 155 ? -12.477 7.470 22.818 1.00 80.19 155 GLY A C 1
ATOM 1204 O O . GLY A 1 155 ? -11.818 7.622 21.789 1.00 80.19 155 GLY A O 1
ATOM 1205 N N . ASP A 1 156 ? -13.128 6.331 23.072 1.00 83.62 156 ASP A N 1
ATOM 1206 C CA . ASP A 1 156 ? -13.060 5.141 22.216 1.00 83.62 156 ASP A CA 1
ATOM 1207 C C . ASP A 1 156 ? -13.742 5.362 20.864 1.00 83.62 156 ASP A C 1
ATOM 1209 O O . ASP A 1 156 ? -13.293 4.829 19.845 1.00 83.62 156 ASP A O 1
ATOM 1213 N N . PHE A 1 157 ? -14.742 6.247 20.816 1.00 84.69 157 PHE A N 1
ATOM 1214 C CA . PHE A 1 157 ? -15.372 6.655 19.568 1.00 84.69 157 PHE A CA 1
ATOM 1215 C C . PHE A 1 157 ? -14.395 7.357 18.611 1.00 84.69 157 PHE A C 1
ATOM 1217 O O . PHE A 1 157 ? -14.397 7.069 17.410 1.00 84.69 157 PHE A O 1
ATOM 1224 N N . ALA A 1 158 ? -13.530 8.250 19.115 1.00 83.00 158 ALA A N 1
ATOM 1225 C CA . ALA A 1 158 ? -12.524 8.917 18.281 1.00 83.00 158 ALA A CA 1
ATOM 1226 C C . ALA A 1 158 ? -11.596 7.888 17.620 1.00 83.00 158 ALA A C 1
ATOM 1228 O O . ALA A 1 158 ? -11.379 7.932 16.405 1.00 83.00 158 ALA A O 1
ATOM 1229 N N . TYR A 1 159 ? -11.100 6.925 18.400 1.00 83.62 159 TYR A N 1
ATOM 1230 C CA . TYR A 1 159 ? -10.239 5.856 17.897 1.00 83.62 159 TYR A CA 1
ATOM 1231 C C . TYR A 1 159 ? -10.973 4.947 16.904 1.00 83.62 159 TYR A C 1
ATOM 1233 O O . TYR A 1 159 ? -10.442 4.684 15.822 1.00 83.62 159 TYR A O 1
ATOM 1241 N N . ALA A 1 160 ? -12.212 4.545 17.196 1.00 86.69 160 ALA A N 1
ATOM 1242 C CA . ALA A 1 160 ? -13.030 3.744 16.287 1.00 86.69 160 ALA A CA 1
ATOM 1243 C C . ALA A 1 160 ? -13.273 4.462 14.946 1.00 86.69 160 ALA A C 1
ATOM 1245 O O . ALA A 1 160 ? -13.134 3.871 13.868 1.00 86.69 160 ALA A O 1
ATOM 1246 N N . LYS A 1 161 ? -13.569 5.767 14.977 1.00 85.88 161 LYS A N 1
ATOM 1247 C CA . LYS A 1 161 ? -13.818 6.558 13.765 1.00 85.88 161 LYS A CA 1
ATOM 1248 C C . LYS A 1 161 ? -12.547 6.786 12.949 1.00 85.88 161 LYS A C 1
ATOM 1250 O O . LYS A 1 161 ? -12.587 6.690 11.720 1.00 85.88 161 LYS A O 1
ATOM 1255 N N . ILE A 1 162 ? -11.407 7.021 13.602 1.00 85.50 162 ILE A N 1
ATOM 1256 C CA . ILE A 1 162 ? -10.101 7.116 12.934 1.00 85.50 162 ILE A CA 1
ATOM 1257 C C . ILE A 1 162 ? -9.749 5.787 12.254 1.00 85.50 162 ILE A C 1
ATOM 1259 O O . ILE A 1 162 ? -9.398 5.796 11.071 1.00 85.50 162 ILE A O 1
ATOM 1263 N N . SER A 1 163 ? -9.892 4.659 12.953 1.00 87.00 163 SER A N 1
ATOM 1264 C CA . SER A 1 163 ? -9.643 3.317 12.409 1.00 87.00 163 SER A CA 1
ATOM 1265 C C . SER A 1 163 ? -10.542 3.012 11.213 1.00 87.00 163 SER A C 1
ATOM 1267 O O . SER A 1 163 ? -10.056 2.632 10.147 1.00 87.00 163 SER A O 1
ATOM 1269 N N . THR A 1 164 ? -11.839 3.296 11.328 1.00 88.06 164 THR A N 1
ATOM 1270 C CA . THR A 1 164 ? -12.803 3.129 10.229 1.00 88.06 164 THR A CA 1
ATOM 1271 C C . THR A 1 164 ? -12.410 3.969 9.010 1.00 88.06 164 THR A C 1
ATOM 1273 O O . THR A 1 164 ? -12.404 3.483 7.877 1.00 88.06 164 THR A O 1
ATOM 1276 N N . ASN A 1 165 ? -12.010 5.226 9.226 1.00 86.94 165 ASN A N 1
ATOM 1277 C CA . ASN A 1 165 ? -11.564 6.117 8.156 1.00 86.94 165 ASN A CA 1
ATOM 1278 C C . ASN A 1 165 ? -10.245 5.674 7.505 1.00 86.94 165 ASN A C 1
ATOM 1280 O O . ASN A 1 165 ? -10.016 5.999 6.336 1.00 86.94 165 ASN A O 1
ATOM 1284 N N . ARG A 1 166 ? -9.363 4.973 8.228 1.00 85.88 166 ARG A N 1
ATOM 1285 C CA . ARG A 1 166 ? -8.146 4.376 7.655 1.00 85.88 166 ARG A CA 1
ATOM 1286 C C . ARG A 1 166 ? -8.488 3.196 6.752 1.00 85.88 166 ARG A C 1
ATOM 1288 O O . ARG A 1 166 ? -8.029 3.175 5.613 1.00 85.88 166 ARG A O 1
ATOM 1295 N N . ILE A 1 167 ? -9.350 2.285 7.206 1.00 87.12 167 ILE A N 1
ATOM 1296 C CA . ILE A 1 167 ? -9.768 1.127 6.401 1.00 87.12 167 ILE A CA 1
ATOM 1297 C C . ILE A 1 167 ? -10.520 1.588 5.141 1.00 87.12 167 ILE A C 1
ATOM 1299 O O . ILE A 1 167 ? -10.182 1.160 4.042 1.00 87.12 167 ILE A O 1
ATOM 1303 N N . ARG A 1 168 ? -11.445 2.554 5.255 1.00 88.62 168 ARG A N 1
ATOM 1304 C CA . ARG A 1 168 ? -12.140 3.139 4.088 1.00 88.62 168 ARG A CA 1
ATOM 1305 C C . ARG A 1 168 ? -11.203 3.856 3.116 1.00 88.62 168 ARG A C 1
ATOM 1307 O O . ARG A 1 168 ? -11.454 3.892 1.915 1.00 88.62 168 ARG A O 1
ATOM 1314 N N . ARG A 1 169 ? -10.125 4.477 3.606 1.00 87.62 169 ARG A N 1
ATOM 1315 C CA . ARG A 1 169 ? -9.102 5.055 2.720 1.00 87.62 169 ARG A CA 1
ATOM 1316 C C . ARG A 1 169 ? -8.367 3.968 1.949 1.00 87.62 169 ARG A C 1
ATOM 1318 O O . ARG A 1 169 ? -8.162 4.139 0.754 1.00 87.62 169 ARG A O 1
ATOM 1325 N N . TRP A 1 170 ? -8.017 2.868 2.609 1.00 88.75 170 TRP A N 1
ATOM 1326 C CA . TRP A 1 170 ? -7.396 1.721 1.954 1.00 88.75 170 TRP A CA 1
ATOM 1327 C C . TRP A 1 170 ? -8.310 1.086 0.902 1.00 88.75 170 TRP A C 1
ATOM 1329 O O . TRP A 1 170 ? -7.869 0.847 -0.216 1.00 88.75 170 TRP A O 1
ATOM 1339 N N . GLU A 1 171 ? -9.595 0.915 1.212 1.00 90.44 171 GLU A N 1
ATOM 1340 C CA . GLU A 1 171 ? -10.624 0.471 0.263 1.00 90.44 171 GLU A CA 1
ATOM 1341 C C . GLU A 1 171 ? -10.663 1.359 -0.991 1.00 90.44 171 GLU A C 1
ATOM 1343 O O . GLU A 1 171 ? -10.596 0.856 -2.112 1.00 90.44 171 GLU A O 1
ATOM 1348 N N . LYS A 1 172 ? -10.685 2.688 -0.817 1.00 89.12 172 LYS A N 1
ATOM 1349 C CA . LYS A 1 172 ? -10.625 3.633 -1.943 1.00 89.12 172 LYS A CA 1
ATOM 1350 C C . LYS A 1 172 ? -9.347 3.464 -2.758 1.00 89.12 172 LYS A C 1
ATOM 1352 O O . LYS A 1 172 ? -9.421 3.461 -3.982 1.00 89.12 172 LYS A O 1
ATOM 1357 N N . THR A 1 173 ? -8.197 3.292 -2.107 1.00 88.06 173 THR A N 1
ATOM 1358 C CA . THR A 1 173 ? -6.929 3.029 -2.798 1.00 88.06 173 THR A CA 1
ATOM 1359 C C . THR A 1 173 ? -7.010 1.742 -3.624 1.00 88.06 173 THR A C 1
ATOM 1361 O O . THR A 1 173 ? -6.682 1.764 -4.809 1.00 88.06 173 THR A O 1
ATOM 1364 N N . LEU A 1 174 ? -7.521 0.647 -3.055 1.00 89.62 174 LEU A N 1
ATOM 1365 C CA . LEU A 1 174 ? -7.709 -0.623 -3.764 1.00 89.62 174 LEU A CA 1
ATOM 1366 C C . LEU A 1 174 ? -8.664 -0.496 -4.958 1.00 89.62 174 LEU A C 1
ATOM 1368 O O . LEU A 1 174 ? -8.369 -1.020 -6.032 1.00 89.62 174 LEU A O 1
ATOM 1372 N N . LEU A 1 175 ? -9.766 0.243 -4.815 1.00 92.25 175 LEU A N 1
ATOM 1373 C CA . LEU A 1 175 ? -10.676 0.526 -5.927 1.00 92.25 175 LEU A CA 1
ATOM 1374 C C . LEU A 1 175 ? -9.990 1.344 -7.020 1.00 92.25 175 LEU A C 1
ATOM 1376 O O . LEU A 1 175 ? -10.106 1.006 -8.195 1.00 92.25 17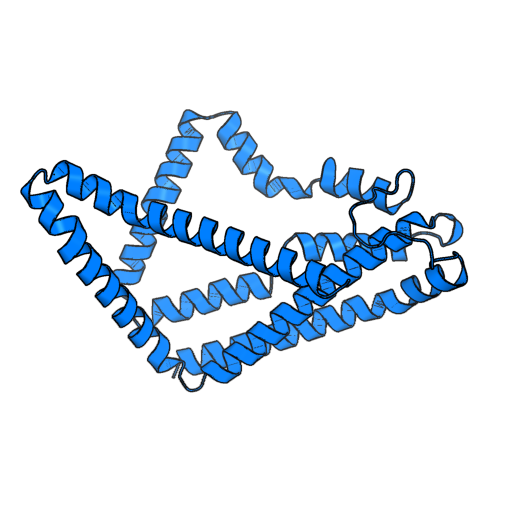5 LEU A O 1
ATOM 1380 N N . THR A 1 176 ? -9.232 2.384 -6.658 1.00 91.50 176 THR A N 1
ATOM 1381 C CA . THR A 1 176 ? -8.502 3.189 -7.648 1.00 91.50 176 THR A CA 1
ATOM 1382 C C . THR A 1 176 ? -7.446 2.374 -8.389 1.00 91.50 176 THR A C 1
ATOM 1384 O O . THR A 1 176 ? -7.355 2.489 -9.607 1.00 91.50 176 THR A O 1
ATOM 1387 N N . ILE A 1 177 ? -6.706 1.504 -7.691 1.00 89.62 177 ILE A N 1
ATOM 1388 C CA . ILE A 1 177 ? -5.737 0.588 -8.306 1.00 89.62 177 ILE A CA 1
ATOM 1389 C C . ILE A 1 177 ? -6.460 -0.393 -9.232 1.00 89.62 177 ILE A C 1
ATOM 1391 O O . ILE A 1 177 ? -6.035 -0.582 -10.369 1.00 89.62 177 ILE A O 1
ATOM 1395 N N . GLY A 1 178 ? -7.573 -0.977 -8.783 1.00 90.31 178 GLY A N 1
ATOM 1396 C CA . GLY A 1 178 ? -8.365 -1.923 -9.567 1.00 90.31 178 GLY A CA 1
ATOM 1397 C C . GLY A 1 178 ? -8.923 -1.312 -10.853 1.00 90.31 178 GLY A C 1
ATOM 1398 O O . GLY A 1 178 ? -8.765 -1.874 -11.931 1.00 90.31 178 GLY A O 1
ATOM 1399 N N . ILE A 1 179 ? -9.506 -0.116 -10.767 1.00 92.31 179 ILE A N 1
ATOM 1400 C CA . ILE A 1 179 ? -10.032 0.601 -11.936 1.00 92.31 179 ILE A CA 1
ATOM 1401 C C . ILE A 1 179 ? -8.894 1.012 -12.875 1.00 92.31 179 ILE A C 1
ATOM 1403 O O . ILE A 1 179 ? -8.977 0.766 -14.076 1.00 92.31 179 ILE A O 1
ATOM 1407 N N . ALA A 1 180 ? -7.814 1.599 -12.349 1.00 91.44 180 ALA A N 1
ATOM 1408 C CA . ALA A 1 180 ? -6.682 2.031 -13.166 1.00 91.44 180 ALA A CA 1
ATOM 1409 C C . ALA A 1 180 ? -6.042 0.855 -13.919 1.00 91.44 180 ALA A C 1
ATOM 1411 O O . ALA A 1 180 ? -5.744 0.964 -15.105 1.00 91.44 180 ALA A O 1
ATOM 1412 N N . THR A 1 181 ? -5.876 -0.288 -13.255 1.00 89.19 181 THR A N 1
ATOM 1413 C CA . THR A 1 181 ? -5.292 -1.488 -13.871 1.00 89.19 181 THR A CA 1
ATOM 1414 C C . THR A 1 181 ? -6.197 -2.092 -14.937 1.00 89.19 181 THR A C 1
ATOM 1416 O O . THR A 1 181 ? -5.689 -2.468 -15.989 1.00 89.19 181 THR A O 1
ATOM 1419 N N . LEU A 1 182 ? -7.519 -2.101 -14.741 1.00 91.88 182 LEU A N 1
ATOM 1420 C CA . LEU A 1 182 ? -8.471 -2.523 -15.775 1.00 91.88 182 LEU A CA 1
ATOM 1421 C C . LEU A 1 182 ? -8.483 -1.587 -16.988 1.00 91.88 182 LEU A C 1
ATOM 1423 O O . LEU A 1 182 ? -8.563 -2.067 -18.116 1.00 91.88 182 LEU A O 1
ATOM 1427 N N . ILE A 1 183 ? -8.364 -0.272 -16.775 1.00 92.75 183 ILE A N 1
ATOM 1428 C CA . ILE A 1 183 ? -8.261 0.703 -17.870 1.00 92.75 183 ILE A CA 1
ATOM 1429 C C . ILE A 1 183 ? -6.975 0.474 -18.661 1.00 92.75 183 ILE A C 1
ATOM 1431 O O . ILE A 1 183 ? -7.004 0.532 -19.880 1.00 92.75 183 ILE A O 1
ATOM 1435 N N . ILE A 1 184 ? -5.852 0.206 -17.994 1.00 88.19 184 ILE A N 1
ATOM 1436 C CA . ILE A 1 184 ? -4.549 0.053 -18.655 1.00 88.19 184 ILE A CA 1
ATOM 1437 C C . ILE A 1 184 ? -4.377 -1.346 -19.279 1.00 88.19 184 ILE A C 1
ATOM 1439 O O . ILE A 1 184 ? -3.604 -1.508 -20.223 1.00 88.19 184 ILE A O 1
ATOM 1443 N N . ALA A 1 185 ? -5.120 -2.353 -18.812 1.00 89.12 185 ALA A N 1
ATOM 1444 C CA . ALA A 1 185 ? -5.001 -3.743 -19.252 1.00 89.12 185 ALA A CA 1
ATOM 1445 C C . ALA A 1 185 ? -5.020 -3.981 -20.781 1.00 89.12 185 ALA A C 1
ATOM 1447 O O . ALA A 1 185 ? -4.219 -4.807 -21.236 1.00 89.12 185 ALA A O 1
ATOM 1448 N N . PRO A 1 186 ? -5.835 -3.283 -21.604 1.00 88.69 186 PRO A N 1
ATOM 1449 C CA . PRO A 1 186 ? -5.808 -3.429 -23.064 1.00 88.69 186 PRO A CA 1
ATOM 1450 C C . PRO A 1 186 ? -4.435 -3.129 -23.679 1.00 88.69 186 PRO A C 1
ATOM 1452 O O . PRO A 1 186 ? -4.068 -3.723 -24.688 1.00 88.69 186 PRO A O 1
ATOM 1455 N N . TRP A 1 187 ? -3.649 -2.262 -23.038 1.00 88.06 187 TRP A N 1
ATOM 1456 C CA . TRP A 1 187 ? -2.279 -1.914 -23.423 1.00 88.06 187 TRP A CA 1
ATOM 1457 C C . TRP A 1 187 ? -1.220 -2.676 -22.613 1.00 88.06 187 TRP A C 1
ATOM 1459 O O . TRP A 1 187 ? -0.037 -2.345 -22.663 1.00 88.06 187 TRP A O 1
ATOM 1469 N N . GLY A 1 188 ? -1.625 -3.712 -21.874 1.00 81.81 188 GLY A N 1
ATOM 1470 C CA . GLY A 1 188 ? -0.769 -4.473 -20.966 1.00 81.81 188 GLY A CA 1
ATOM 1471 C C . GLY A 1 188 ? 0.469 -5.078 -21.620 1.00 81.81 188 GLY A C 1
ATOM 1472 O O . GLY A 1 188 ? 1.523 -5.126 -20.999 1.00 81.81 188 GLY A O 1
ATOM 1473 N N . GLU A 1 189 ? 0.365 -5.493 -22.880 1.00 81.69 189 GLU A N 1
ATOM 1474 C CA . GLU A 1 189 ? 1.496 -6.051 -23.633 1.00 81.69 189 GLU A CA 1
ATOM 1475 C C . GLU A 1 189 ? 2.511 -4.994 -24.081 1.00 81.69 189 GLU A C 1
ATOM 1477 O O . GLU A 1 189 ? 3.676 -5.317 -24.254 1.00 81.69 189 GLU A O 1
ATOM 1482 N N . LEU A 1 190 ? 2.085 -3.739 -24.241 1.00 82.88 190 LEU A N 1
ATOM 1483 C CA . LEU A 1 190 ? 2.940 -2.630 -24.683 1.00 82.88 190 LEU A CA 1
ATOM 1484 C C . LEU A 1 190 ? 3.671 -1.963 -23.509 1.00 82.88 190 LEU A C 1
ATOM 1486 O O . LEU A 1 190 ? 4.658 -1.259 -23.705 1.00 82.88 190 LEU A O 1
ATOM 1490 N N . LEU A 1 191 ? 3.179 -2.165 -22.283 1.00 76.31 191 LEU A N 1
ATOM 1491 C CA . LEU A 1 191 ? 3.742 -1.574 -21.071 1.00 76.31 191 LEU A CA 1
ATOM 1492 C C . LEU A 1 191 ? 5.205 -1.975 -20.811 1.00 76.31 191 LEU A C 1
ATOM 1494 O O . LEU A 1 191 ? 6.000 -1.071 -20.553 1.00 76.31 191 LEU A O 1
ATOM 1498 N N . PRO A 1 192 ? 5.593 -3.266 -20.860 1.00 73.81 192 PRO A N 1
ATOM 1499 C CA . PRO A 1 192 ? 6.979 -3.669 -20.634 1.00 73.81 192 PRO A CA 1
ATOM 1500 C C . PRO A 1 192 ? 7.932 -3.005 -21.626 1.00 73.81 192 PRO A C 1
ATOM 1502 O O . PRO A 1 192 ? 8.950 -2.456 -21.212 1.00 73.81 192 PRO A O 1
ATOM 1505 N N . ASP A 1 193 ? 7.558 -2.976 -22.906 1.00 73.75 193 ASP A N 1
ATOM 1506 C CA . ASP A 1 193 ? 8.368 -2.380 -23.968 1.00 73.75 193 ASP A CA 1
ATOM 1507 C C . ASP A 1 193 ? 8.486 -0.862 -23.799 1.00 73.75 193 ASP A C 1
ATOM 1509 O O . ASP A 1 193 ? 9.580 -0.308 -23.894 1.00 73.75 193 ASP A O 1
ATOM 1513 N N . ALA A 1 194 ? 7.386 -0.177 -23.473 1.00 74.81 194 ALA A N 1
ATOM 1514 C CA . ALA A 1 194 ? 7.389 1.263 -23.225 1.00 74.81 194 ALA A CA 1
ATOM 1515 C C . ALA A 1 194 ? 8.234 1.642 -21.996 1.00 74.81 194 ALA A C 1
ATOM 1517 O O . ALA A 1 194 ? 8.991 2.614 -22.037 1.00 74.81 194 ALA A O 1
ATOM 1518 N N . VAL A 1 195 ? 8.142 0.868 -20.909 1.00 71.12 195 VAL A N 1
ATOM 1519 C CA . VAL A 1 195 ? 8.954 1.072 -19.699 1.00 71.12 195 VAL A CA 1
ATOM 1520 C C . VAL A 1 195 ? 10.425 0.779 -19.981 1.00 71.12 195 VAL A C 1
ATOM 1522 O O . VAL A 1 195 ? 11.281 1.562 -19.574 1.00 71.12 195 VAL A O 1
ATOM 1525 N N . ALA A 1 196 ? 10.729 -0.299 -20.706 1.00 70.62 196 ALA A N 1
ATOM 1526 C CA . ALA A 1 196 ? 12.091 -0.637 -21.101 1.00 70.62 196 ALA A CA 1
ATOM 1527 C C . ALA A 1 196 ? 12.705 0.457 -21.982 1.00 70.62 196 ALA A C 1
ATOM 1529 O O . ALA A 1 196 ? 13.832 0.876 -21.733 1.00 70.62 196 ALA A O 1
ATOM 1530 N N . LEU A 1 197 ? 11.953 0.977 -22.954 1.00 74.25 197 LEU A N 1
ATOM 1531 C CA . LEU A 1 197 ? 12.402 2.052 -23.838 1.00 74.25 197 LEU A CA 1
ATOM 1532 C C . LEU A 1 197 ? 12.596 3.369 -23.075 1.00 74.25 197 LEU A C 1
ATOM 1534 O O . LEU A 1 197 ? 13.597 4.053 -23.282 1.00 74.25 197 LEU A O 1
ATOM 1538 N N . GLY A 1 198 ? 11.697 3.699 -22.143 1.00 70.50 198 GLY A N 1
ATOM 1539 C CA . GLY A 1 198 ? 11.839 4.862 -21.266 1.00 70.50 198 GLY A CA 1
ATOM 1540 C C . GLY A 1 198 ? 13.056 4.766 -20.341 1.00 70.50 198 GLY A C 1
ATOM 1541 O O . GLY A 1 198 ? 13.829 5.718 -20.231 1.00 70.50 198 GLY A O 1
ATOM 1542 N N . LEU A 1 199 ? 13.272 3.605 -19.714 1.00 68.88 199 LEU A N 1
ATOM 1543 C CA . LEU A 1 199 ? 14.451 3.344 -18.884 1.00 68.88 199 LEU A CA 1
ATOM 1544 C C . LEU A 1 199 ? 15.738 3.374 -19.706 1.00 68.88 199 LEU A C 1
ATOM 1546 O O . LEU A 1 199 ? 16.711 3.986 -19.273 1.00 68.88 199 LEU A O 1
ATOM 1550 N N . ALA A 1 200 ? 15.739 2.771 -20.895 1.00 71.62 200 ALA A N 1
ATOM 1551 C CA . ALA A 1 200 ? 16.872 2.811 -21.808 1.00 71.62 200 ALA A CA 1
ATOM 1552 C C . ALA A 1 200 ? 17.201 4.254 -22.204 1.00 71.62 200 ALA A C 1
ATOM 1554 O O . ALA A 1 200 ? 18.352 4.657 -22.088 1.00 71.62 200 ALA A O 1
ATOM 1555 N N . ALA A 1 201 ? 16.202 5.064 -22.569 1.00 73.56 201 ALA A N 1
ATOM 1556 C CA . ALA A 1 201 ? 16.402 6.472 -22.902 1.00 73.56 201 ALA A CA 1
ATOM 1557 C C . ALA A 1 201 ? 16.983 7.272 -21.723 1.00 73.56 201 ALA A C 1
ATOM 1559 O O . ALA A 1 201 ? 17.948 8.015 -21.900 1.00 73.56 201 ALA A O 1
ATOM 1560 N N . LEU A 1 202 ? 16.451 7.087 -20.509 1.00 72.81 202 LEU A N 1
ATOM 1561 C CA . LEU A 1 202 ? 16.989 7.715 -19.297 1.00 72.81 202 LEU A CA 1
ATOM 1562 C C . LEU A 1 202 ? 18.432 7.284 -19.023 1.00 72.81 202 LEU A C 1
ATOM 1564 O O . LEU A 1 202 ? 19.277 8.116 -18.697 1.00 72.81 202 LEU A O 1
ATOM 1568 N N . PHE A 1 203 ? 18.726 5.998 -19.193 1.00 72.75 203 PHE A N 1
ATOM 1569 C CA . PHE A 1 203 ? 20.061 5.449 -19.010 1.00 72.75 203 PHE A CA 1
ATOM 1570 C C . PHE A 1 203 ? 21.044 5.982 -20.057 1.00 72.75 203 PHE A C 1
ATOM 1572 O O . PHE A 1 203 ? 22.166 6.346 -19.716 1.00 72.75 203 PHE A O 1
ATOM 1579 N N . THR A 1 204 ? 20.620 6.114 -21.315 1.00 73.69 204 THR A N 1
ATOM 1580 C CA . THR A 1 204 ? 21.410 6.731 -22.386 1.00 73.69 204 THR A CA 1
ATOM 1581 C C . THR A 1 204 ? 21.680 8.207 -22.107 1.00 73.69 204 THR A C 1
ATOM 1583 O O . THR A 1 204 ? 22.809 8.661 -22.287 1.00 73.69 204 THR A O 1
ATOM 1586 N N . ILE A 1 205 ? 20.686 8.960 -21.625 1.00 80.12 205 ILE A N 1
ATOM 1587 C CA . ILE A 1 205 ? 20.876 10.358 -21.212 1.00 80.12 205 ILE A CA 1
ATOM 1588 C C . ILE A 1 205 ? 21.890 10.428 -20.069 1.00 80.12 205 ILE A C 1
ATOM 1590 O O . ILE A 1 205 ? 22.823 11.223 -20.137 1.00 80.12 205 ILE A O 1
ATOM 1594 N N . PHE A 1 206 ? 21.754 9.578 -19.050 1.00 77.81 206 PHE A N 1
ATOM 1595 C CA . PHE A 1 206 ? 22.689 9.533 -17.929 1.00 77.81 206 PHE A CA 1
ATOM 1596 C C . PHE A 1 206 ? 24.114 9.182 -18.380 1.00 77.81 206 PHE A C 1
ATOM 1598 O O . PHE A 1 206 ? 25.070 9.861 -18.004 1.00 77.81 206 PHE A O 1
ATOM 1605 N N . LEU A 1 207 ? 24.264 8.166 -19.233 1.00 76.50 207 LEU A N 1
ATOM 1606 C CA . LEU A 1 207 ? 25.558 7.769 -19.780 1.00 76.50 207 LEU A CA 1
ATOM 1607 C C . LEU A 1 207 ? 26.220 8.909 -20.558 1.00 76.50 207 LEU A C 1
ATOM 1609 O O . LEU A 1 207 ? 27.391 9.206 -20.333 1.00 76.50 207 LEU A O 1
ATOM 1613 N N . ASN A 1 208 ? 25.471 9.567 -21.441 1.00 81.19 208 ASN A N 1
ATOM 1614 C CA . ASN A 1 208 ? 26.024 10.586 -22.329 1.00 81.19 208 ASN A CA 1
ATOM 1615 C C . ASN A 1 208 ? 26.263 11.930 -21.637 1.00 81.19 208 ASN A C 1
ATOM 1617 O O . ASN A 1 208 ? 27.247 12.595 -21.940 1.00 81.19 208 ASN A O 1
ATOM 1621 N N . GLN A 1 209 ? 25.382 12.338 -20.722 1.00 83.62 209 GLN A N 1
ATOM 1622 C CA . GLN A 1 209 ? 25.434 13.666 -20.102 1.00 83.62 209 GLN A CA 1
ATOM 1623 C C . GLN A 1 209 ? 26.181 13.681 -18.767 1.00 83.62 209 GLN A C 1
ATOM 1625 O O . GLN A 1 209 ? 26.668 14.730 -18.356 1.00 83.62 209 GLN A O 1
ATOM 1630 N N . VAL A 1 210 ? 26.269 12.542 -18.074 1.00 79.25 210 VAL A N 1
ATOM 1631 C CA . VAL A 1 210 ? 26.880 12.463 -16.739 1.00 79.25 210 VAL A CA 1
ATOM 1632 C C . VAL A 1 210 ? 28.090 11.538 -16.750 1.00 79.25 210 VAL A C 1
ATOM 1634 O O . VAL A 1 210 ? 29.182 11.962 -16.382 1.00 79.25 210 VAL A O 1
ATOM 1637 N N . PHE A 1 211 ? 27.934 10.291 -17.197 1.00 77.81 211 PHE A N 1
ATOM 1638 C CA . PHE A 1 211 ? 28.997 9.294 -17.059 1.00 77.81 211 PHE A CA 1
ATOM 1639 C C . PHE A 1 211 ? 30.200 9.565 -17.968 1.00 77.81 211 PHE A C 1
ATOM 1641 O O . PHE A 1 211 ? 31.314 9.666 -17.469 1.00 77.81 211 PHE A O 1
ATOM 1648 N N . LEU A 1 212 ? 29.997 9.705 -19.282 1.00 82.56 212 LEU A N 1
ATOM 1649 C CA . LEU A 1 212 ? 31.076 9.914 -20.255 1.00 82.56 212 LEU A CA 1
ATOM 1650 C C . LEU A 1 212 ? 31.895 11.191 -19.982 1.00 82.56 212 LEU A C 1
ATOM 1652 O O . LEU A 1 212 ? 33.126 11.101 -19.969 1.00 82.56 212 LEU A O 1
ATOM 1656 N N . PRO A 1 213 ? 31.273 12.353 -19.687 1.00 87.06 213 PRO A N 1
ATOM 1657 C CA . PRO A 1 213 ? 32.012 13.555 -19.321 1.00 87.06 213 PRO A CA 1
ATOM 1658 C C . PRO A 1 213 ? 32.860 13.356 -18.067 1.00 87.06 213 PRO A C 1
ATOM 1660 O O . PRO A 1 213 ? 34.038 13.692 -18.074 1.00 87.06 213 PRO A O 1
ATOM 1663 N N . VAL A 1 214 ? 32.318 12.752 -17.006 1.00 84.94 214 VAL A N 1
ATOM 1664 C CA . VAL A 1 214 ? 33.076 12.531 -15.764 1.00 84.94 214 VAL A CA 1
ATOM 1665 C C . VAL A 1 214 ? 34.166 11.472 -15.947 1.00 84.94 214 VAL A C 1
ATOM 1667 O O . VAL A 1 214 ? 35.271 11.634 -15.429 1.00 84.94 214 VAL A O 1
ATOM 1670 N N . ALA A 1 215 ? 33.895 10.423 -16.726 1.00 84.69 215 ALA A N 1
ATOM 1671 C CA . ALA A 1 215 ? 34.849 9.359 -17.025 1.00 84.69 215 ALA A CA 1
ATOM 1672 C C . ALA A 1 215 ? 36.078 9.882 -17.777 1.00 84.69 215 ALA A C 1
ATOM 1674 O O . ALA A 1 215 ? 37.172 9.356 -17.578 1.00 84.69 215 ALA A O 1
ATOM 1675 N N . SER A 1 216 ? 35.910 10.939 -18.582 1.00 88.38 216 SER A N 1
ATOM 1676 C CA . SER A 1 216 ? 37.014 11.611 -19.276 1.00 88.38 216 SER A CA 1
ATOM 1677 C C . SER A 1 216 ? 37.992 12.324 -18.330 1.00 88.38 216 SER A C 1
ATOM 1679 O O . SER A 1 216 ? 39.171 12.440 -18.654 1.00 88.38 216 SER A O 1
ATOM 1681 N N . PHE A 1 217 ? 37.535 12.740 -17.142 1.00 88.75 217 PHE A N 1
ATOM 1682 C CA . PHE A 1 217 ? 38.381 13.335 -16.100 1.00 88.75 217 PHE A CA 1
ATOM 1683 C C . PHE A 1 217 ? 38.922 12.289 -15.123 1.00 88.75 217 PHE A C 1
ATOM 1685 O O . PHE A 1 217 ? 40.095 12.312 -14.760 1.00 88.75 217 PHE A O 1
ATOM 1692 N N . SER A 1 218 ? 38.057 11.386 -14.655 1.00 89.56 218 SER A N 1
ATOM 1693 C CA . SER A 1 218 ? 38.407 10.341 -13.697 1.00 89.56 218 SER A CA 1
ATOM 1694 C C . SER A 1 218 ? 37.441 9.168 -13.813 1.00 89.56 218 SER A C 1
ATOM 1696 O O . SER A 1 218 ? 36.300 9.213 -13.345 1.00 89.56 218 SER A O 1
ATOM 1698 N N . PHE A 1 219 ? 37.924 8.079 -14.406 1.00 79.75 219 PHE A N 1
ATOM 1699 C CA . PHE A 1 219 ? 37.167 6.837 -14.531 1.00 79.75 219 PHE A CA 1
ATOM 1700 C C . PHE A 1 219 ? 36.717 6.249 -13.175 1.00 79.75 219 PHE A C 1
ATOM 1702 O O . PHE A 1 219 ? 35.544 5.885 -13.060 1.00 79.75 219 PHE A O 1
ATOM 1709 N N . PRO A 1 220 ? 37.557 6.213 -12.113 1.00 82.25 220 PRO A N 1
ATOM 1710 C CA . PRO A 1 220 ? 37.116 5.749 -10.796 1.00 82.25 220 PRO A CA 1
ATOM 1711 C C . PRO A 1 220 ? 35.965 6.583 -10.220 1.00 82.25 220 PRO A C 1
ATOM 1713 O O . PRO A 1 220 ? 35.023 6.030 -9.656 1.00 82.25 220 PRO A O 1
ATOM 1716 N N . LEU A 1 221 ? 36.007 7.909 -10.397 1.00 77.38 221 LEU A N 1
ATOM 1717 C CA . LEU A 1 221 ? 34.952 8.808 -9.924 1.00 77.38 221 LEU A CA 1
ATOM 1718 C C . LEU A 1 221 ? 33.635 8.572 -10.680 1.00 77.38 221 LEU A C 1
ATOM 1720 O O . LEU A 1 221 ? 32.568 8.540 -10.069 1.00 77.38 221 LEU A O 1
ATOM 1724 N N . ALA A 1 222 ? 33.712 8.362 -11.997 1.00 74.06 222 ALA A N 1
ATOM 1725 C CA . ALA A 1 222 ? 32.554 8.049 -12.830 1.00 74.06 222 ALA A CA 1
ATOM 1726 C C . ALA A 1 222 ? 31.889 6.726 -12.423 1.00 74.06 222 ALA A C 1
ATOM 1728 O O . ALA A 1 222 ? 30.663 6.650 -12.359 1.00 74.06 222 ALA A O 1
ATOM 1729 N N . LEU A 1 223 ? 32.683 5.705 -12.085 1.00 72.88 223 LEU A N 1
ATOM 1730 C CA . LEU A 1 223 ? 32.188 4.422 -11.578 1.00 72.88 223 LEU A CA 1
ATOM 1731 C C . LEU A 1 223 ? 31.469 4.563 -10.233 1.00 72.88 223 LEU A C 1
ATOM 1733 O O . LEU A 1 223 ? 30.380 4.017 -10.065 1.00 72.88 223 LEU A O 1
ATOM 1737 N N . ILE A 1 224 ? 32.040 5.323 -9.294 1.00 76.19 224 ILE A N 1
ATOM 1738 C CA . ILE A 1 224 ? 31.401 5.593 -7.997 1.00 76.19 224 ILE A CA 1
ATOM 1739 C C . ILE A 1 224 ? 30.068 6.317 -8.210 1.00 76.19 224 ILE A C 1
ATOM 1741 O O . ILE A 1 224 ? 29.051 5.905 -7.659 1.00 76.19 224 ILE A O 1
ATOM 1745 N N . LEU A 1 225 ? 30.042 7.348 -9.060 1.00 71.75 225 LEU A N 1
ATOM 1746 C CA . LEU A 1 225 ? 28.812 8.064 -9.402 1.00 71.75 225 LEU A CA 1
ATOM 1747 C C . LEU A 1 225 ? 27.770 7.155 -10.053 1.00 71.75 225 LEU A C 1
ATOM 1749 O O . LEU A 1 225 ? 26.599 7.247 -9.707 1.00 71.75 225 LEU A O 1
ATOM 1753 N N . PHE A 1 226 ? 28.181 6.262 -10.950 1.00 71.56 226 PHE A N 1
ATOM 1754 C CA . PHE A 1 226 ? 27.287 5.310 -11.603 1.00 71.56 226 PHE A CA 1
ATOM 1755 C C . PHE A 1 226 ? 26.647 4.338 -10.601 1.00 71.56 226 PHE A C 1
ATOM 1757 O O . PHE A 1 226 ? 25.432 4.147 -10.613 1.00 71.56 226 PHE A O 1
ATOM 1764 N N . ILE A 1 227 ? 27.442 3.777 -9.686 1.00 71.88 227 ILE A N 1
ATOM 1765 C CA . ILE A 1 227 ? 26.959 2.853 -8.648 1.00 71.88 227 ILE A CA 1
ATOM 1766 C C . ILE A 1 227 ? 26.056 3.587 -7.643 1.00 71.88 227 ILE A C 1
ATOM 1768 O O . ILE A 1 227 ? 25.024 3.058 -7.229 1.00 71.88 227 ILE A O 1
ATOM 1772 N N . CYS A 1 228 ? 26.398 4.825 -7.280 1.00 70.19 228 CYS A N 1
ATOM 1773 C CA . CYS A 1 228 ? 25.610 5.640 -6.356 1.00 70.19 228 CYS A CA 1
ATOM 1774 C C . CYS A 1 228 ? 24.379 6.300 -7.003 1.00 70.19 228 CYS A C 1
ATOM 1776 O O . CYS A 1 228 ? 23.482 6.733 -6.279 1.00 70.19 228 CYS A O 1
ATOM 1778 N N . ALA A 1 229 ? 24.291 6.368 -8.335 1.00 67.19 229 ALA A N 1
ATOM 1779 C CA . ALA A 1 229 ? 23.200 7.046 -9.036 1.00 67.19 229 ALA A CA 1
ATOM 1780 C C . ALA A 1 229 ? 21.841 6.386 -8.793 1.00 67.19 229 ALA A C 1
ATOM 1782 O O . ALA A 1 229 ? 20.860 7.089 -8.568 1.00 67.19 229 ALA A O 1
ATOM 1783 N N . ALA A 1 230 ? 21.773 5.052 -8.781 1.00 59.16 230 ALA A N 1
ATOM 1784 C CA . ALA A 1 230 ? 20.531 4.329 -8.512 1.00 59.16 230 ALA A CA 1
ATOM 1785 C C . ALA A 1 230 ? 19.972 4.598 -7.094 1.00 59.16 230 ALA A C 1
ATOM 1787 O O . ALA A 1 230 ? 18.815 5.017 -6.988 1.00 59.16 230 ALA A O 1
ATOM 1788 N N . PRO A 1 231 ? 20.751 4.448 -6.000 1.00 59.38 231 PRO A N 1
ATOM 1789 C CA . PRO A 1 231 ? 20.267 4.790 -4.664 1.00 59.38 231 PRO A CA 1
ATOM 1790 C C . PRO A 1 231 ? 20.006 6.294 -4.482 1.00 59.38 231 PRO A C 1
ATOM 1792 O O . PRO A 1 231 ? 19.051 6.654 -3.795 1.00 59.38 231 PRO A O 1
ATOM 1795 N N . LEU A 1 232 ? 20.772 7.183 -5.130 1.00 64.62 232 LEU A N 1
ATOM 1796 C CA . LEU A 1 232 ? 20.496 8.627 -5.111 1.00 64.62 232 LEU A CA 1
ATOM 1797 C C . LEU A 1 232 ? 19.190 8.981 -5.829 1.00 64.62 232 LEU A C 1
ATOM 1799 O O . LEU A 1 232 ? 18.408 9.771 -5.304 1.00 64.62 232 LEU A O 1
ATOM 1803 N N . ALA A 1 233 ? 18.917 8.380 -6.988 1.00 63.84 233 ALA A N 1
ATOM 1804 C CA . ALA A 1 233 ? 17.670 8.573 -7.721 1.00 63.84 233 ALA A CA 1
ATOM 1805 C C . ALA A 1 233 ? 16.468 8.033 -6.932 1.00 63.84 233 ALA A C 1
ATOM 1807 O O . ALA A 1 233 ? 15.443 8.709 -6.834 1.00 63.84 233 ALA A O 1
ATOM 1808 N N . ALA A 1 234 ? 16.605 6.862 -6.303 1.00 54.47 234 ALA A N 1
ATOM 1809 C CA . ALA A 1 234 ? 15.585 6.310 -5.413 1.00 54.47 234 ALA A CA 1
ATOM 1810 C C . ALA A 1 234 ? 15.336 7.221 -4.196 1.00 54.47 234 ALA A C 1
ATOM 1812 O O . ALA A 1 234 ? 14.186 7.504 -3.856 1.00 54.47 234 ALA A O 1
ATOM 1813 N N . GLY A 1 235 ? 16.402 7.747 -3.584 1.00 57.03 235 GLY A N 1
ATOM 1814 C CA . GLY A 1 235 ? 16.314 8.726 -2.501 1.00 57.03 235 GLY A CA 1
ATOM 1815 C C . GLY A 1 235 ? 15.625 10.023 -2.937 1.00 57.03 235 GLY A C 1
ATOM 1816 O O . GLY A 1 235 ? 14.721 10.502 -2.253 1.00 57.03 235 GLY A O 1
ATOM 1817 N N . ALA A 1 236 ? 15.984 10.563 -4.102 1.00 65.88 236 ALA A N 1
ATOM 1818 C CA . ALA A 1 236 ? 15.377 11.767 -4.662 1.00 65.88 236 ALA A CA 1
ATOM 1819 C C . ALA A 1 236 ? 13.884 11.571 -4.971 1.00 65.88 236 ALA A C 1
ATOM 1821 O O . ALA A 1 236 ? 13.072 12.425 -4.615 1.00 65.88 236 ALA A O 1
ATOM 1822 N N . LEU A 1 237 ? 13.503 10.429 -5.556 1.00 60.50 237 LEU A N 1
ATOM 1823 C CA . LEU A 1 237 ? 12.104 10.062 -5.793 1.00 60.50 237 LEU A CA 1
ATOM 1824 C C . LEU A 1 237 ? 11.320 9.920 -4.486 1.00 60.50 237 LEU A C 1
ATOM 1826 O O . LEU A 1 237 ? 10.193 10.403 -4.397 1.00 60.50 237 LEU A O 1
ATOM 1830 N N . TYR A 1 238 ? 11.916 9.326 -3.451 1.00 60.09 238 TYR A N 1
ATOM 1831 C CA . TYR A 1 238 ? 11.307 9.242 -2.124 1.00 60.09 238 TYR A CA 1
ATOM 1832 C C . TYR A 1 238 ? 11.070 10.632 -1.510 1.00 60.09 238 TYR A C 1
ATOM 1834 O O . TYR A 1 238 ? 9.976 10.918 -1.013 1.00 60.09 238 TYR A O 1
ATOM 1842 N N . PHE A 1 239 ? 12.056 11.531 -1.583 1.00 66.12 239 PHE A N 1
ATOM 1843 C CA . PHE A 1 239 ? 11.906 12.907 -1.103 1.00 66.12 239 PHE A CA 1
ATOM 1844 C C . PHE A 1 239 ? 10.871 13.699 -1.908 1.00 66.12 239 PHE A C 1
ATOM 1846 O O . PHE A 1 239 ? 10.062 14.408 -1.307 1.00 66.12 239 PHE A O 1
ATOM 1853 N N . LEU A 1 240 ? 10.835 13.535 -3.233 1.00 64.38 240 LEU A N 1
ATOM 1854 C CA . LEU A 1 240 ? 9.811 14.119 -4.101 1.00 64.38 240 LEU A CA 1
ATOM 1855 C C . LEU A 1 240 ? 8.415 13.608 -3.743 1.00 64.38 240 LEU A C 1
ATOM 1857 O O . LEU A 1 240 ? 7.513 14.413 -3.534 1.00 64.38 240 LEU A O 1
ATOM 1861 N N . ALA A 1 241 ? 8.235 12.296 -3.585 1.00 61.12 241 ALA A N 1
ATOM 1862 C CA . ALA A 1 241 ? 6.958 11.706 -3.188 1.00 61.12 241 ALA A CA 1
ATOM 1863 C C . ALA A 1 241 ? 6.492 12.226 -1.817 1.00 61.12 241 ALA A C 1
ATOM 1865 O O . ALA A 1 241 ? 5.323 12.575 -1.633 1.00 61.12 241 ALA A O 1
ATOM 1866 N N . LYS A 1 242 ? 7.416 12.355 -0.858 1.00 67.75 242 LYS A N 1
ATOM 1867 C CA . LYS A 1 242 ? 7.135 12.936 0.461 1.00 67.75 242 LYS A CA 1
ATOM 1868 C C . LYS A 1 242 ? 6.761 14.418 0.367 1.00 67.75 242 LYS A C 1
ATOM 1870 O O . LYS A 1 242 ? 5.839 14.859 1.054 1.00 67.75 242 LYS A O 1
ATOM 1875 N N . TRP A 1 243 ? 7.449 15.182 -0.480 1.00 69.44 243 TRP A N 1
ATOM 1876 C CA . TRP A 1 243 ? 7.171 16.599 -0.707 1.00 69.44 243 TRP A CA 1
ATOM 1877 C C . TRP A 1 243 ? 5.808 16.809 -1.375 1.00 69.44 243 TRP A C 1
ATOM 1879 O O . TRP A 1 243 ? 5.014 17.612 -0.888 1.00 69.44 243 TRP A O 1
ATOM 1889 N N . VAL A 1 244 ? 5.482 16.021 -2.404 1.00 72.62 244 VAL A N 1
ATOM 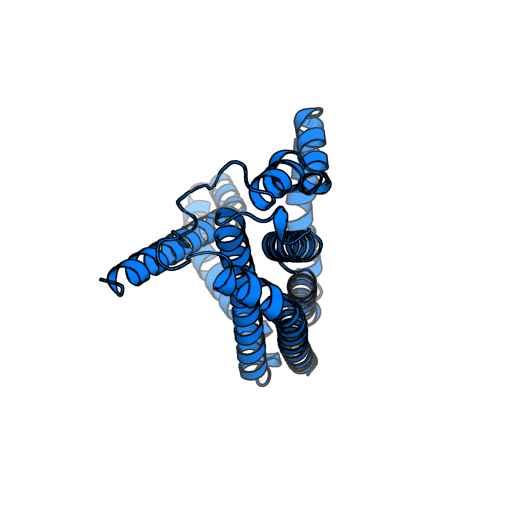1890 C CA . VAL A 1 244 ? 4.169 16.027 -3.066 1.00 72.62 244 VAL A CA 1
ATOM 1891 C C . VAL A 1 244 ? 3.061 15.686 -2.069 1.00 72.62 244 VAL A C 1
ATOM 1893 O O . VAL A 1 244 ? 2.085 16.425 -1.972 1.00 72.62 244 VAL A O 1
ATOM 1896 N N . ASN A 1 245 ? 3.228 14.644 -1.249 1.00 66.00 245 ASN A N 1
ATOM 1897 C CA . ASN A 1 245 ? 2.249 14.308 -0.209 1.00 66.00 245 ASN A CA 1
ATOM 1898 C C . ASN A 1 245 ? 2.063 15.435 0.817 1.00 66.00 245 ASN A C 1
ATOM 1900 O O . ASN A 1 245 ? 0.941 15.687 1.260 1.00 66.00 245 ASN A O 1
ATOM 1904 N N . LYS A 1 246 ? 3.138 16.144 1.180 1.00 71.12 246 LYS A N 1
ATOM 1905 C CA . LYS A 1 246 ? 3.056 17.311 2.067 1.00 71.12 246 LYS A CA 1
ATOM 1906 C C . LYS A 1 246 ? 2.274 18.457 1.415 1.00 71.12 246 LYS A C 1
ATOM 1908 O O . LYS A 1 246 ? 1.413 19.034 2.070 1.00 71.12 246 LYS A O 1
ATOM 1913 N N . GLN A 1 247 ? 2.518 18.742 0.136 1.00 68.62 247 GLN A N 1
ATOM 1914 C CA . GLN A 1 247 ? 1.804 19.777 -0.624 1.00 68.62 247 GLN A CA 1
ATOM 1915 C C . GLN A 1 247 ? 0.319 19.444 -0.811 1.00 68.62 247 GLN A C 1
ATOM 1917 O O . GLN A 1 247 ? -0.535 20.307 -0.633 1.00 68.62 247 GLN A O 1
ATOM 1922 N N . VAL A 1 248 ? -0.011 18.182 -1.102 1.00 66.56 248 VAL A N 1
ATOM 1923 C CA . VAL A 1 248 ? -1.403 17.712 -1.200 1.00 66.56 248 VAL A CA 1
ATOM 1924 C C . VAL A 1 248 ? -2.122 17.835 0.143 1.00 66.56 248 VAL A C 1
ATOM 1926 O O . VAL A 1 248 ? -3.305 18.165 0.173 1.00 66.56 248 VAL A O 1
ATOM 1929 N N . LYS A 1 249 ? -1.422 17.597 1.258 1.00 64.31 249 LYS A N 1
ATOM 1930 C CA . LYS A 1 249 ? -1.991 17.750 2.600 1.00 64.31 249 LYS A CA 1
ATOM 1931 C C . LYS A 1 249 ? -2.271 19.216 2.941 1.00 64.31 249 LYS A C 1
ATOM 1933 O O . LYS A 1 249 ? -3.367 19.499 3.405 1.00 64.31 249 LYS A O 1
ATOM 1938 N N . LEU A 1 250 ? -1.333 20.121 2.652 1.00 64.44 250 LEU A N 1
ATOM 1939 C CA . LEU A 1 250 ? -1.498 21.566 2.869 1.00 64.44 250 LEU A CA 1
ATOM 1940 C C . LEU A 1 250 ? -2.648 22.130 2.027 1.00 64.44 250 LEU A C 1
ATOM 1942 O O . LEU A 1 250 ? -3.568 22.733 2.560 1.00 64.44 250 LEU A O 1
ATOM 1946 N N . ARG A 1 251 ? -2.685 21.795 0.732 1.00 57.62 251 ARG A N 1
ATOM 1947 C CA . ARG A 1 251 ? -3.744 22.261 -0.170 1.00 57.62 251 ARG A CA 1
ATOM 1948 C C . ARG A 1 251 ? -5.133 21.731 0.212 1.00 57.62 251 ARG A C 1
ATOM 1950 O O . ARG A 1 251 ? -6.131 22.323 -0.161 1.00 57.62 251 ARG A O 1
ATOM 1957 N N . ARG A 1 252 ? -5.226 20.609 0.935 1.00 50.53 252 ARG A N 1
ATOM 1958 C CA . ARG A 1 252 ? -6.504 20.063 1.426 1.00 50.53 252 ARG A CA 1
ATOM 1959 C C . ARG A 1 252 ? -6.975 20.742 2.722 1.00 50.53 252 ARG A C 1
ATOM 1961 O O . ARG A 1 252 ? -8.164 20.688 3.007 1.00 50.53 252 ARG A O 1
ATOM 1968 N N . GLU A 1 253 ? -6.071 21.361 3.482 1.00 50.72 253 GLU A N 1
ATOM 1969 C CA . GLU A 1 253 ? -6.406 22.169 4.664 1.00 50.72 253 GLU A CA 1
ATOM 1970 C C . GLU A 1 253 ? -6.888 23.577 4.253 1.00 50.72 253 GLU A C 1
ATOM 1972 O O . GLU A 1 253 ? -7.828 24.078 4.860 1.00 50.72 253 GLU A O 1
ATOM 1977 N N . ASP A 1 254 ? -6.375 24.142 3.151 1.00 50.12 254 ASP A N 1
ATOM 1978 C CA . ASP A 1 254 ? -6.809 25.452 2.621 1.00 50.12 254 ASP A CA 1
ATOM 1979 C C . ASP A 1 254 ? -8.218 25.448 1.986 1.00 50.12 254 ASP A C 1
ATOM 1981 O O . ASP A 1 254 ? -8.848 26.492 1.877 1.00 50.12 254 ASP A O 1
ATOM 1985 N N . PHE A 1 255 ? -8.732 24.286 1.561 1.00 44.84 255 PHE A N 1
ATOM 1986 C CA . PHE A 1 255 ? -10.091 24.141 1.000 1.00 44.84 255 PHE A CA 1
ATOM 1987 C C . PHE A 1 255 ? -11.179 23.892 2.063 1.00 44.84 255 PHE A C 1
ATOM 1989 O O . PHE A 1 255 ? -12.349 23.739 1.715 1.00 44.84 255 PHE A O 1
ATOM 1996 N N . LEU A 1 256 ? -10.798 23.787 3.340 1.00 43.38 256 LEU A N 1
ATOM 1997 C CA . LEU A 1 256 ? -11.704 23.564 4.474 1.00 43.38 256 LEU A CA 1
ATOM 1998 C C . LEU A 1 256 ? -11.864 24.815 5.362 1.00 43.38 256 LEU A C 1
ATOM 2000 O O . LEU A 1 256 ? -12.403 24.697 6.463 1.00 43.38 256 LEU A O 1
ATOM 2004 N N . ILE A 1 257 ? -11.410 25.981 4.885 1.00 41.22 257 ILE A N 1
ATOM 2005 C CA . ILE A 1 257 ? -11.622 27.303 5.496 1.00 41.22 257 ILE A CA 1
ATOM 2006 C C . ILE A 1 257 ? -12.579 28.105 4.616 1.00 41.22 257 ILE A C 1
ATOM 2008 O O . ILE A 1 257 ? -12.377 28.098 3.381 1.00 41.22 257 ILE A O 1
#

pLDDT: mean 73.3, std 13.86, range [41.22, 92.75]

Radius of gyration: 24.04 Å; chains: 1; bounding box: 65×40×55 Å

Foldseek 3Di:
DVQLVLLLVLLVLLLVLLVVLVVLLVVLVVVLVLLVVPDDQPPDDLVPPDDDPPFPLNVCCCVPVVVHDPCVVVVVLVVCCVVCVPVSCVVCCCCVVVVVVVVVVVCVVVPQPVNSSVVSVVVSVPSVVDDVLLVVLSVSSVVSVPDDSVRGDSSSSSSNSNSSVVSVVSSVVSNVSSVVSNVCSVVSNVVSVVVVVVVVVVVVCCCVVPQVVVCVVPVVVSVVCVVVVVVVVVVVVVVVVVVVVVVVVVVVVVVVD

Secondary structure (DSSP, 8-state):
-HHHHHHHHHHHHHHHHHHHHHHHHHTTHHHHHHHHHHS--TT---SS-S---SSHHHHHHIIIIISSGGGHHHHHHHHHHHH-HHHHHHHHHHHHHHHHHHHHHHHHHHTTTHHHHHHHHHHHHHHHS--HHHHHHHHHHHHHHHS-GGG--HHHHHHHHHHHHHHHHHHHHHHHHHHHHHHHGGGTTTHHHHHHHHHHHHHHHHIIIIIHHHHHH-HHHHHHHHHHHHHHHHHHHHHHHHHHHHHHHHHHHHTT-